Protein 4RWE (pdb70)

Structure (mmCIF, N/CA/C/O backbone):
data_4RWE
#
_entry.id   4RWE
#
_cell.length_a   59.940
_cell.length_b   59.940
_cell.length_c   169.926
_cell.angle_alpha   90.00
_cell.angle_beta   90.00
_cell.angle_gamma   90.00
#
_symmetry.space_group_name_H-M   'P 43 21 2'
#
loop_
_entity.id
_entity.type
_entity.pdbx_description
1 polymer 'Sugar-binding transport protein'
2 non-polymer GLYCEROL
3 non-polymer 'CHLORIDE ION'
4 water water
#
loop_
_atom_site.group_PDB
_atom_site.id
_atom_site.type_symbol
_atom_site.label_atom_id
_atom_site.label_alt_id
_atom_site.label_comp_id
_atom_site.label_asym_id
_atom_site.label_entity_id
_atom_site.label_seq_id
_atom_site.pdbx_PDB_ins_code
_atom_site.Cartn_x
_atom_site.Cartn_y
_atom_site.Cartn_z
_atom_site.occupancy
_atom_site.B_iso_or_equiv
_atom_site.auth_seq_id
_atom_site.auth_comp_id
_atom_site.auth_asym_id
_atom_site.auth_atom_id
_atom_site.pdbx_PDB_model_num
ATOM 1 N N . GLU A 1 4 ? 13.143 17.346 50.667 1.00 44.59 26 GLU A N 1
ATOM 2 C CA . GLU A 1 4 ? 13.975 16.535 49.788 1.00 44.43 26 GLU A CA 1
ATOM 3 C C . GLU A 1 4 ? 13.457 16.573 48.351 1.00 39.19 26 GLU A C 1
ATOM 4 O O . GLU A 1 4 ? 14.236 16.679 47.405 1.00 44.80 26 GLU A O 1
ATOM 10 N N . LEU A 1 5 ? 12.140 16.485 48.192 1.00 32.24 27 LEU A N 1
ATOM 11 C CA . LEU A 1 5 ? 11.523 16.605 46.871 1.00 28.84 27 LEU A CA 1
ATOM 12 C C . LEU A 1 5 ? 10.924 17.998 46.708 1.00 28.86 27 LEU A C 1
ATOM 13 O O . LEU A 1 5 ? 9.867 18.296 47.264 1.00 28.74 27 LEU A O 1
ATOM 18 N N . ASN A 1 6 ? 11.609 18.855 45.961 1.00 26.00 28 ASN A N 1
ATOM 19 C CA . ASN A 1 6 ? 11.157 20.228 45.778 1.00 27.64 28 ASN A CA 1
ATOM 20 C C . ASN A 1 6 ? 10.769 20.554 44.348 1.00 26.15 28 ASN A C 1
ATOM 21 O O . ASN A 1 6 ? 9.959 21.448 44.108 1.00 24.19 28 ASN A O 1
ATOM 26 N N . SER A 1 7 ? 11.359 19.838 43.400 1.00 25.24 29 SER A N 1
ATOM 27 C CA . SER A 1 7 ? 11.091 20.113 41.995 1.00 23.26 29 SER A CA 1
ATOM 28 C C . SER A 1 7 ? 11.319 18.904 41.106 1.00 21.89 29 SER A C 1
ATOM 29 O O . SER A 1 7 ? 12.226 18.103 41.338 1.00 22.59 29 SER A O 1
ATOM 32 N N . ILE A 1 8 ? 10.486 18.792 40.076 1.00 20.20 30 ILE A N 1
ATOM 33 C CA . ILE A 1 8 ? 10.546 17.676 39.153 1.00 20.13 30 ILE A CA 1
ATOM 34 C C . ILE A 1 8 ? 10.468 18.244 37.748 1.00 20.47 30 ILE A C 1
ATOM 35 O O . ILE A 1 8 ? 9.666 19.130 37.482 1.00 24.42 30 ILE A O 1
ATOM 40 N N . GLY A 1 9 ? 11.329 17.755 36.866 1.00 18.45 31 GLY A N 1
ATOM 41 C CA . GLY A 1 9 ? 11.245 18.091 35.456 1.00 17.36 31 GLY A CA 1
ATOM 42 C C . GLY A 1 9 ? 10.622 16.938 34.696 1.00 20.33 31 GLY A C 1
ATOM 43 O O . GLY A 1 9 ? 10.982 15.779 34.918 1.00 22.93 31 GLY A O 1
ATOM 44 N N . VAL A 1 10 ? 9.679 17.242 33.808 1.00 16.97 32 VAL A N 1
ATOM 45 C CA . VAL A 1 10 ? 9.014 16.201 33.032 1.00 16.19 32 VAL A CA 1
ATOM 46 C C . VAL A 1 10 ? 9.131 16.524 31.553 1.00 17.88 32 VAL A C 1
ATOM 47 O O . VAL A 1 10 ? 8.725 17.599 31.119 1.00 19.10 32 VAL A O 1
ATOM 51 N N . THR A 1 11 ? 9.695 15.599 30.784 1.00 17.26 33 THR A N 1
ATOM 52 C CA . THR A 1 11 ? 9.773 15.769 29.332 1.00 17.91 33 THR A CA 1
ATOM 53 C C . THR A 1 11 ? 9.142 14.572 28.639 1.00 20.04 33 THR A C 1
ATOM 54 O O . THR A 1 11 ? 9.569 13.431 28.830 1.00 24.73 33 THR A O 1
ATOM 58 N N . VAL A 1 12 ? 8.096 14.840 27.864 1.00 20.56 34 VAL A N 1
ATOM 59 C CA . VAL A 1 12 ? 7.352 13.791 27.175 1.00 19.92 34 VAL A CA 1
ATOM 60 C C . VAL A 1 12 ? 7.185 14.164 25.711 1.00 20.47 34 VAL A C 1
ATOM 61 O O . VAL A 1 12 ? 7.438 15.302 25.325 1.00 20.18 34 VAL A O 1
ATOM 65 N N . GLY A 1 13 ? 6.737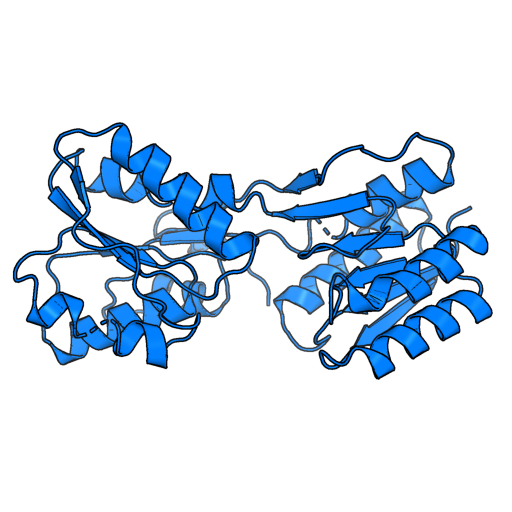 13.206 24.909 1.00 21.13 35 GLY A N 1
ATOM 66 C CA . GLY A 1 13 ? 6.666 13.394 23.466 1.00 24.86 35 GLY A CA 1
ATOM 67 C C . GLY A 1 13 ? 5.769 14.541 23.037 1.00 23.72 35 GLY A C 1
ATOM 68 O O . GLY A 1 13 ? 6.136 15.344 22.178 1.00 24.40 35 GLY A O 1
ATOM 69 N N . ASP A 1 14 ? 4.593 14.625 23.647 1.00 22.89 36 ASP A N 1
ATOM 70 C CA . ASP A 1 14 ? 3.575 15.578 23.230 1.00 23.30 36 ASP A CA 1
ATOM 71 C C . ASP A 1 14 ? 2.625 15.864 24.388 1.00 23.74 36 ASP A C 1
ATOM 72 O O . ASP A 1 14 ? 1.761 15.043 24.700 1.00 26.12 36 ASP A O 1
ATOM 77 N N . LEU A 1 15 ? 2.767 17.033 25.009 1.00 28.29 37 LEU A N 1
ATOM 78 C CA . LEU A 1 15 ? 1.957 17.381 26.180 1.00 25.91 37 LEU A CA 1
ATOM 79 C C . LEU A 1 15 ? 0.464 17.443 25.872 1.00 34.80 37 LEU A C 1
ATOM 80 O O . LEU A 1 15 ? -0.371 17.334 26.776 1.00 37.74 37 LEU A O 1
ATOM 85 N N . ALA A 1 16 ? 0.139 17.604 24.593 1.00 35.53 38 ALA A N 1
ATOM 86 C CA . ALA A 1 16 ? -1.244 17.713 24.150 1.00 36.99 38 ALA A CA 1
ATOM 87 C C . ALA A 1 16 ? -1.914 16.348 24.021 1.00 35.54 38 ALA A C 1
ATOM 88 O O . ALA A 1 16 ? -3.134 16.236 24.142 1.00 39.24 38 ALA A O 1
ATOM 90 N N . ASN A 1 17 ? -1.111 15.318 23.763 1.00 31.08 39 ASN A N 1
ATOM 91 C CA . ASN A 1 17 ? -1.602 13.947 23.640 1.00 26.92 39 ASN A CA 1
ATOM 92 C C . ASN A 1 17 ? -2.210 13.489 24.971 1.00 24.18 39 ASN A C 1
ATOM 93 O O . ASN A 1 17 ? -1.537 13.528 25.996 1.00 23.09 39 ASN A O 1
ATOM 98 N N . PRO A 1 18 ? -3.486 13.051 24.955 1.00 23.36 40 PRO A N 1
ATOM 99 C CA . PRO A 1 18 ? -4.197 12.666 26.183 1.00 21.95 40 PRO A CA 1
ATOM 100 C C . PRO A 1 18 ? -3.422 11.665 27.036 1.00 22.61 40 PRO A C 1
ATOM 101 O O . PRO A 1 18 ? -3.475 11.745 28.266 1.00 24.56 40 PRO A O 1
ATOM 105 N N . PHE A 1 19 ? -2.711 10.740 26.395 1.00 20.13 41 PHE A N 1
ATOM 106 C CA . PHE A 1 19 ? -1.883 9.786 27.122 1.00 18.44 41 PHE A CA 1
ATOM 107 C C . PHE A 1 19 ? -0.884 10.538 27.997 1.00 20.44 41 PHE A C 1
ATOM 108 O O . PHE A 1 19 ? -0.722 10.232 29.185 1.00 21.96 41 PHE A O 1
ATOM 116 N N . PHE A 1 20 ? -0.224 11.535 27.417 1.00 21.24 42 PHE A N 1
ATOM 117 C CA . PHE A 1 20 ? 0.797 12.276 28.152 1.00 23.73 42 PHE A CA 1
ATOM 118 C C . PHE A 1 20 ? 0.208 13.314 29.093 1.00 25.18 42 PHE A C 1
ATOM 119 O O . PHE A 1 20 ? 0.847 13.693 30.077 1.00 27.12 42 PHE A O 1
ATOM 127 N N . VAL A 1 21 ? -1.010 13.763 28.804 1.00 23.91 43 VAL A N 1
ATOM 128 C CA . VAL A 1 21 ? -1.744 14.578 29.766 1.00 24.69 43 VAL A CA 1
ATOM 129 C C . VAL A 1 21 ? -1.907 13.767 31.054 1.00 24.41 43 VAL A C 1
ATOM 130 O O . VAL A 1 21 ? -1.655 14.260 32.162 1.00 25.53 43 VAL A O 1
ATOM 134 N N . GLN A 1 22 ? -2.299 12.507 30.895 1.00 20.33 44 GLN A N 1
ATOM 135 C CA . GLN A 1 22 ? -2.453 11.607 32.038 1.00 20.64 44 GLN A CA 1
ATOM 136 C C . GLN A 1 22 ? -1.132 11.375 32.775 1.00 20.93 44 GLN A C 1
ATOM 137 O O . GLN A 1 22 ? -1.104 11.300 34.010 1.00 20.63 44 GLN A O 1
ATOM 143 N N . ILE A 1 23 ? -0.043 11.257 32.023 1.00 20.51 45 ILE A N 1
ATOM 144 C CA . ILE A 1 23 ? 1.286 11.140 32.622 1.00 22.84 45 ILE A CA 1
ATOM 145 C C . ILE A 1 23 ? 1.562 12.344 33.519 1.00 21.15 45 ILE A C 1
ATOM 146 O O . ILE A 1 23 ? 1.959 12.196 34.680 1.00 21.44 45 ILE A O 1
ATOM 151 N N . THR A 1 24 ? 1.336 13.544 32.996 1.00 22.34 46 THR A N 1
ATOM 152 C CA . THR A 1 24 ? 1.623 14.734 33.781 1.00 22.24 46 THR A CA 1
ATOM 153 C C . THR A 1 24 ? 0.710 14.818 35.008 1.00 22.49 46 THR A C 1
ATOM 154 O O . THR A 1 24 ? 1.164 15.202 36.085 1.00 23.31 46 THR A O 1
ATOM 158 N N . LYS A 1 25 ? -0.559 14.438 34.857 1.00 21.10 47 LYS A N 1
ATOM 159 C CA . LYS A 1 25 ? -1.464 14.383 36.013 1.00 23.18 47 LYS A CA 1
ATOM 160 C C . LYS A 1 25 ? -0.925 13.449 37.092 1.00 22.24 47 LYS A C 1
ATOM 161 O O . LYS A 1 25 ? -0.942 13.781 38.284 1.00 21.98 47 LYS A O 1
ATOM 167 N N . GLY A 1 26 ? -0.442 12.282 36.672 1.00 20.05 48 GLY A N 1
ATOM 168 C CA . GLY A 1 26 ? 0.103 11.310 37.608 1.00 20.45 48 GLY A CA 1
ATOM 169 C C . GLY A 1 26 ? 1.315 11.845 38.346 1.00 21.33 48 GLY A C 1
ATOM 170 O O . GLY A 1 26 ? 1.469 11.633 39.558 1.00 21.47 48 GLY A O 1
ATOM 171 N N . VAL A 1 27 ? 2.182 12.550 37.622 1.00 18.74 49 VAL A N 1
ATOM 172 C CA . VAL A 1 27 ? 3.369 13.115 38.245 1.00 19.27 49 VAL A CA 1
ATOM 173 C C . VAL A 1 27 ? 2.973 14.136 39.307 1.00 21.68 49 VAL A C 1
ATOM 174 O O . VAL A 1 27 ? 3.467 14.106 40.440 1.00 22.39 49 VAL A O 1
ATOM 178 N N . GLU A 1 28 ? 2.068 15.037 38.939 1.00 20.74 50 GLU A N 1
ATOM 179 C CA . GLU A 1 28 ? 1.650 16.104 39.842 1.00 20.49 50 GLU A CA 1
ATOM 180 C C . GLU A 1 28 ? 0.958 15.553 41.085 1.00 20.90 50 GLU A C 1
ATOM 181 O O . GLU A 1 28 ? 1.204 16.016 42.200 1.00 22.01 50 GLU A O 1
ATOM 187 N N . LEU A 1 29 ? 0.089 14.569 40.892 1.00 20.45 51 LEU A N 1
ATOM 188 C CA . LEU A 1 29 ? -0.645 13.994 42.011 1.00 23.64 51 LEU A CA 1
ATOM 189 C C . LEU A 1 29 ? 0.273 13.282 43.004 1.00 23.90 51 LEU A C 1
ATOM 190 O O . LEU A 1 29 ? 0.103 13.417 44.214 1.00 25.14 51 LEU A O 1
ATOM 195 N N . GLU A 1 30 ? 1.236 12.521 42.488 1.00 21.76 52 GLU A N 1
ATOM 196 C CA . GLU A 1 30 ? 2.144 11.771 43.346 1.00 19.73 52 GLU A CA 1
ATOM 197 C C . GLU A 1 30 ? 3.135 12.699 44.042 1.00 21.48 52 GLU A C 1
ATOM 198 O O . GLU A 1 30 ? 3.457 12.508 45.222 1.00 22.47 52 GLU A O 1
ATOM 204 N N . ALA A 1 31 ? 3.617 13.701 43.315 1.00 19.03 53 ALA A N 1
ATOM 205 C CA . ALA A 1 31 ? 4.475 14.719 43.910 1.00 20.99 53 ALA A CA 1
ATOM 206 C C . ALA A 1 31 ? 3.768 15.388 45.093 1.00 21.62 53 ALA A C 1
ATOM 207 O O . ALA A 1 31 ? 4.361 15.595 46.153 1.00 23.36 53 ALA A O 1
ATOM 209 N N . ARG A 1 32 ? 2.497 15.715 44.897 1.00 21.64 54 ARG A N 1
ATOM 210 C CA . ARG A 1 32 ? 1.682 16.356 45.922 1.00 25.09 54 ARG A CA 1
ATOM 211 C C . ARG A 1 32 ? 1.501 15.415 47.109 1.00 24.88 54 ARG A C 1
ATOM 212 O O . ARG A 1 32 ? 1.593 15.832 48.267 1.00 25.02 54 ARG A O 1
ATOM 220 N N . LYS A 1 33 ? 1.251 14.144 46.817 1.00 22.26 55 LYS A N 1
ATOM 221 C CA . LYS A 1 33 ? 1.077 13.133 47.856 1.00 23.74 55 LYS A CA 1
ATOM 222 C C . LYS A 1 33 ? 2.325 13.010 48.729 1.00 22.96 55 LYS A C 1
ATOM 223 O O . LYS A 1 33 ? 2.232 12.954 49.961 1.00 24.04 55 LYS A O 1
ATOM 229 N N . LEU A 1 34 ? 3.492 12.974 48.092 1.00 21.14 56 LEU A N 1
ATOM 230 C CA . LEU A 1 34 ? 4.746 12.723 48.800 1.00 21.10 56 LEU A CA 1
ATOM 231 C C . LEU A 1 34 ? 5.287 13.943 49.536 1.00 24.04 56 LEU A C 1
ATOM 232 O O . LEU A 1 34 ? 5.846 13.816 50.623 1.00 22.93 56 LEU A O 1
ATOM 237 N N . ALA A 1 35 ? 5.135 15.119 48.934 1.00 25.12 57 ALA A N 1
ATOM 238 C CA . ALA A 1 35 ? 5.838 16.303 49.407 1.00 25.29 57 ALA A CA 1
ATOM 239 C C . ALA A 1 35 ? 4.965 17.548 49.552 1.00 26.97 57 ALA A C 1
ATOM 240 O O . ALA A 1 35 ? 5.475 18.622 49.857 1.00 30.67 57 ALA A O 1
ATOM 242 N N . GLY A 1 36 ? 3.661 17.418 49.331 1.00 25.90 58 GLY A N 1
ATOM 243 C CA . GLY A 1 36 ? 2.762 18.545 49.532 1.00 26.47 58 GLY A CA 1
ATOM 244 C C . GLY A 1 36 ? 2.594 19.488 48.348 1.00 27.35 58 GLY A C 1
ATOM 245 O O . GLY A 1 36 ? 3.134 19.261 47.254 1.00 27.47 58 GLY A O 1
ATOM 246 N N . ASP A 1 37 ? 1.849 20.566 48.574 1.00 28.06 59 ASP A N 1
ATOM 247 C CA . ASP A 1 37 ? 1.402 21.428 47.479 1.00 32.33 59 ASP A CA 1
ATOM 248 C C . ASP A 1 37 ? 2.453 22.403 46.947 1.00 32.95 59 ASP A C 1
ATOM 249 O O . ASP A 1 37 ? 2.176 23.169 46.023 1.00 36.32 59 ASP A O 1
ATOM 254 N N . LYS A 1 38 ? 3.656 22.371 47.511 1.00 30.81 60 LYS A N 1
ATOM 255 C CA . LYS A 1 38 ? 4.692 23.312 47.097 1.00 33.70 60 LYS A CA 1
ATOM 256 C C . LYS A 1 38 ? 5.690 22.749 46.079 1.00 32.32 60 LYS A C 1
ATOM 257 O O . LYS A 1 38 ? 6.618 23.449 45.684 1.00 33.48 60 LYS A O 1
ATOM 259 N N . VAL A 1 39 ? 5.509 21.502 45.651 1.00 29.71 61 VAL A N 1
ATOM 260 C CA . VAL A 1 39 ? 6.450 20.908 44.699 1.00 29.28 61 VAL A CA 1
ATOM 261 C C . VAL A 1 39 ? 6.337 21.573 43.337 1.00 30.66 61 VAL A C 1
ATOM 262 O O . VAL A 1 39 ? 5.242 21.683 42.786 1.00 35.48 61 VAL A O 1
ATOM 266 N N . LYS A 1 40 ? 7.466 22.013 42.791 1.00 26.44 62 LYS A N 1
ATOM 267 C CA . LYS A 1 40 ? 7.467 22.590 41.457 1.00 27.60 62 LYS A CA 1
ATOM 268 C C . LYS A 1 40 ? 7.588 21.480 40.418 1.00 28.60 62 LYS A C 1
ATOM 269 O O . LYS A 1 40 ? 8.543 20.712 40.433 1.00 31.78 62 LYS A O 1
ATOM 275 N N . VAL A 1 41 ? 6.601 21.383 39.535 1.00 24.76 63 VAL A N 1
ATOM 276 C CA . VAL A 1 41 ? 6.648 20.415 38.446 1.00 24.68 63 VAL A CA 1
ATOM 277 C C . VAL A 1 41 ? 6.706 21.163 37.116 1.00 27.38 63 VAL A C 1
ATOM 278 O O . VAL A 1 41 ? 5.771 21.879 36.753 1.00 29.88 63 VAL A O 1
ATOM 282 N N . THR A 1 42 ? 7.817 21.004 36.403 1.00 22.62 64 THR A N 1
ATOM 283 C CA . THR A 1 42 ? 8.018 21.678 35.129 1.00 24.66 64 THR A CA 1
ATOM 284 C C . THR A 1 42 ? 7.799 20.696 33.982 1.00 23.61 64 THR A C 1
ATOM 285 O O . THR A 1 42 ? 8.457 19.657 33.910 1.00 22.06 64 THR A O 1
ATOM 289 N N . LEU A 1 43 ? 6.872 21.038 33.089 1.00 23.36 65 LEU A N 1
ATOM 290 C CA . LEU A 1 43 ? 6.469 20.150 32.009 1.00 21.38 65 LEU A CA 1
ATOM 291 C C . LEU A 1 43 ? 6.906 20.712 30.666 1.00 21.25 65 LEU A C 1
ATOM 292 O O . LEU A 1 43 ? 6.661 21.880 30.369 1.00 21.66 65 LEU A O 1
ATOM 297 N N . VAL A 1 44 ? 7.557 19.879 29.859 1.00 19.61 66 VAL A N 1
ATOM 298 C CA . VAL A 1 44 ? 7.930 20.272 28.499 1.00 18.67 66 VAL A CA 1
ATOM 299 C C . VAL A 1 44 ? 7.630 19.144 27.516 1.00 20.15 66 VAL A C 1
ATOM 300 O O . VAL A 1 44 ? 7.517 17.981 27.909 1.00 19.27 66 VAL A O 1
ATOM 304 N N . SER A 1 45 ? 7.494 19.507 26.240 1.00 20.28 67 SER A N 1
ATOM 305 C CA . SER A 1 45 ? 7.283 18.552 25.150 1.00 21.17 67 SER A CA 1
ATOM 306 C C . SER A 1 45 ? 8.562 18.431 24.347 1.00 21.03 67 SER A C 1
ATOM 307 O O . SER A 1 45 ? 9.142 19.440 23.945 1.00 22.68 67 SER A O 1
ATOM 310 N N . SER A 1 46 ? 8.993 17.201 24.099 1.00 23.01 68 SER A N 1
ATOM 311 C CA . SER A 1 46 ? 10.194 16.971 23.305 1.00 22.61 68 SER A CA 1
ATOM 312 C C . SER A 1 46 ? 9.912 17.187 21.820 1.00 23.43 68 SER A C 1
ATOM 313 O O . SER A 1 46 ? 10.833 17.424 21.040 1.00 23.78 68 SER A O 1
ATOM 316 N N . GLY A 1 47 ? 8.642 17.092 21.432 1.00 24.63 69 GLY A N 1
ATOM 317 C CA . GLY A 1 47 ? 8.280 17.127 20.024 1.00 24.06 69 GLY A CA 1
ATOM 318 C C . GLY A 1 47 ? 8.852 15.934 19.283 1.00 24.58 69 GLY A C 1
ATOM 319 O O . GLY A 1 47 ? 9.041 15.984 18.071 1.00 26.55 69 GLY A O 1
ATOM 320 N N . TYR A 1 48 ? 9.131 14.864 20.027 1.00 25.03 70 TYR A N 1
ATOM 321 C CA . TYR A 1 48 ? 9.759 13.648 19.505 1.00 25.07 70 TYR A CA 1
ATOM 322 C C . TYR A 1 48 ? 11.134 13.916 18.880 1.00 27.34 70 TYR A C 1
ATOM 323 O O . TYR A 1 48 ? 11.584 13.183 18.002 1.00 30.14 70 TYR A O 1
ATOM 332 N N . ASP A 1 49 ? 11.800 14.964 19.351 1.00 26.10 71 ASP A N 1
ATOM 333 C CA . ASP A 1 49 ? 13.093 15.358 18.801 1.00 25.09 71 ASP A CA 1
ATOM 334 C C . ASP A 1 49 ? 14.201 15.156 19.834 1.00 25.38 71 ASP A C 1
ATOM 335 O O . ASP A 1 49 ? 14.117 15.671 20.948 1.00 23.30 71 ASP A O 1
ATOM 340 N N . LEU A 1 50 ? 15.233 14.405 19.464 1.00 24.21 72 LEU A N 1
ATOM 341 C CA . LEU A 1 50 ? 16.313 14.088 20.393 1.00 24.27 72 LEU A CA 1
ATOM 342 C C . LEU A 1 50 ? 17.094 15.322 20.839 1.00 24.68 72 LEU A C 1
ATOM 343 O O . LEU A 1 50 ? 17.330 15.514 22.039 1.00 23.85 72 LEU A O 1
ATOM 348 N N . GLY A 1 51 ? 17.502 16.148 19.876 1.00 23.00 73 GLY A N 1
ATOM 349 C CA . GLY A 1 51 ? 18.250 17.356 20.181 1.00 24.23 73 GLY A CA 1
ATOM 350 C C . GLY A 1 51 ? 17.521 18.260 21.160 1.00 24.19 73 GLY A C 1
ATOM 351 O O . GLY A 1 51 ? 18.112 18.791 22.109 1.00 24.93 73 GLY A O 1
ATOM 352 N N . GLN A 1 52 ? 16.223 18.419 20.930 1.00 23.41 74 GLN A N 1
ATOM 353 C CA . GLN A 1 52 ? 15.371 19.239 21.779 1.00 22.65 74 GLN A CA 1
ATOM 354 C C . GLN A 1 52 ? 15.293 18.675 23.199 1.00 23.50 74 GLN A C 1
ATOM 355 O O . GLN A 1 52 ? 15.396 19.415 24.180 1.00 21.40 74 GLN A O 1
ATOM 361 N N . GLN A 1 53 ? 15.123 17.361 23.299 1.00 20.07 75 GLN A N 1
ATOM 362 C CA . GLN A 1 53 ? 15.025 16.713 24.603 1.00 19.36 75 GLN A CA 1
ATOM 363 C C . GLN A 1 53 ? 16.351 16.700 25.357 1.00 18.08 75 GLN A C 1
ATOM 364 O O . GLN A 1 53 ? 16.365 16.780 26.583 1.00 20.10 75 GLN A O 1
ATOM 370 N N . VAL A 1 54 ? 17.462 16.590 24.638 1.00 20.04 76 VAL A N 1
ATOM 371 C CA . VAL A 1 54 ? 18.770 16.686 25.278 1.00 18.13 76 VAL A CA 1
ATOM 372 C C . VAL A 1 54 ? 18.900 18.050 25.946 1.00 18.59 76 VAL A C 1
ATOM 373 O O . VAL A 1 54 ? 19.324 18.150 27.098 1.00 20.84 76 VAL A O 1
ATOM 377 N N . ALA A 1 55 ? 18.513 19.094 25.215 1.00 20.89 77 ALA A N 1
ATOM 378 C CA . ALA A 1 55 ? 18.541 20.461 25.725 1.00 19.16 77 ALA A CA 1
ATOM 379 C C . ALA A 1 55 ? 17.657 20.582 26.958 1.00 18.35 77 ALA A C 1
ATOM 380 O O . ALA A 1 55 ? 18.027 21.229 27.940 1.00 20.02 77 ALA A O 1
ATOM 382 N N . GLN A 1 56 ? 16.491 19.950 26.905 1.00 18.95 78 GLN A N 1
ATOM 383 C CA . GLN A 1 56 ? 15.553 20.002 28.021 1.00 19.67 78 GLN A CA 1
ATOM 384 C C . GLN A 1 56 ? 16.142 19.355 29.267 1.00 19.21 78 GLN A C 1
ATOM 385 O O . GLN A 1 56 ? 15.998 19.873 30.379 1.00 20.20 78 GLN A O 1
ATOM 391 N N . ILE A 1 57 ? 16.821 18.229 29.081 1.00 17.76 79 ILE A N 1
ATOM 392 C CA . ILE A 1 57 ? 17.490 17.582 30.202 1.00 19.44 79 ILE A CA 1
ATOM 393 C C . ILE A 1 57 ? 18.587 18.479 30.762 1.00 21.76 79 ILE A C 1
ATOM 394 O O . ILE A 1 57 ? 18.675 18.679 31.980 1.00 20.38 79 ILE A O 1
ATOM 399 N N . ASP A 1 58 ? 19.406 19.047 29.886 1.00 21.03 80 ASP A N 1
ATOM 400 C CA . ASP A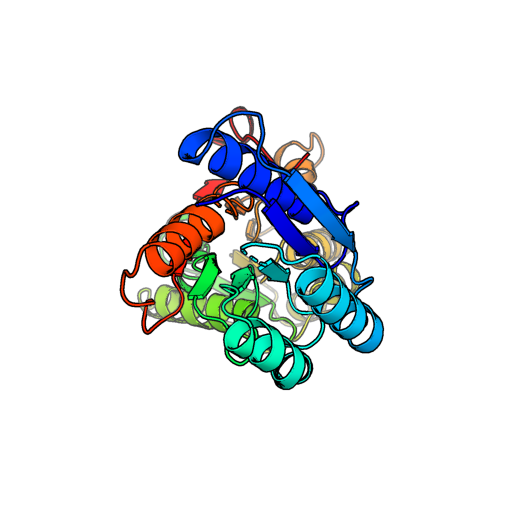 1 58 ? 20.444 19.962 30.354 1.00 19.02 80 ASP A CA 1
ATOM 401 C C . ASP A 1 58 ? 19.857 21.182 31.070 1.00 19.51 80 ASP A C 1
ATOM 402 O O . ASP A 1 58 ? 20.444 21.693 32.036 1.00 21.74 80 ASP A O 1
ATOM 407 N N . ASN A 1 59 ? 18.690 21.634 30.617 1.00 19.86 81 ASN A N 1
ATOM 408 C CA . ASN A 1 59 ? 17.999 22.731 31.291 1.00 21.75 81 ASN A CA 1
ATOM 409 C C . ASN A 1 59 ? 17.536 22.335 32.694 1.00 22.41 81 ASN A C 1
ATOM 410 O O . ASN A 1 59 ? 17.684 23.103 33.654 1.00 21.82 81 ASN A O 1
ATOM 415 N N . PHE A 1 60 ? 16.969 21.136 32.804 1.00 20.81 82 PHE A N 1
ATOM 416 C CA . PHE A 1 60 ? 16.552 20.607 34.102 1.00 19.97 82 PHE A CA 1
ATOM 417 C C . PHE A 1 60 ? 17.748 20.476 35.044 1.00 21.76 82 PHE A C 1
ATOM 418 O O . PHE A 1 60 ? 17.626 20.710 36.253 1.00 20.69 82 PHE A O 1
ATOM 426 N N . ILE A 1 61 ? 18.902 20.102 34.495 1.00 20.07 83 ILE A N 1
ATOM 427 C CA . ILE A 1 61 ? 20.106 19.950 35.313 1.00 18.83 83 ILE A CA 1
ATOM 428 C C . ILE A 1 61 ? 20.526 21.297 35.896 1.00 20.45 83 ILE A C 1
ATOM 429 O O . ILE A 1 61 ? 20.829 21.408 37.097 1.00 20.57 83 ILE A O 1
ATOM 434 N N . ALA A 1 62 ? 20.529 22.321 35.047 1.00 18.90 84 ALA A N 1
ATOM 435 C CA . ALA A 1 62 ? 20.900 23.663 35.473 1.00 19.84 84 ALA A CA 1
ATOM 436 C C . ALA A 1 62 ? 19.895 24.214 36.481 1.00 20.33 84 ALA A C 1
ATOM 437 O O . ALA A 1 62 ? 20.263 24.954 37.401 1.00 20.32 84 ALA A O 1
ATOM 439 N N . ALA A 1 63 ? 18.629 23.844 36.312 1.00 20.13 85 ALA A N 1
ATOM 440 C CA . ALA A 1 63 ? 17.566 24.307 37.198 1.00 21.97 85 ALA A CA 1
ATOM 441 C C . ALA A 1 63 ? 17.579 23.538 38.510 1.00 21.65 85 ALA A C 1
ATOM 442 O O . ALA A 1 63 ? 16.807 23.841 39.419 1.00 22.81 85 ALA A O 1
ATOM 444 N N . LYS A 1 64 ? 18.446 22.530 38.579 1.00 21.09 86 LYS A N 1
ATOM 445 C CA . LYS A 1 64 ? 18.616 21.687 39.764 1.00 23.87 86 LYS A CA 1
ATOM 446 C C . LYS A 1 64 ? 17.323 21.031 40.251 1.00 22.09 86 LYS A C 1
ATOM 447 O O . LYS A 1 64 ? 17.020 21.043 41.450 1.00 24.04 86 LYS A O 1
ATOM 453 N N . VAL A 1 65 ? 16.564 20.453 39.320 1.00 19.73 87 VAL A N 1
ATOM 454 C CA . VAL A 1 65 ? 15.437 19.616 39.702 1.00 20.96 87 VAL A CA 1
ATOM 455 C C . VAL A 1 65 ? 15.969 18.418 40.490 1.00 22.18 87 VAL A C 1
ATOM 456 O O . VAL A 1 65 ? 17.145 18.055 40.380 1.00 21.88 87 VAL A O 1
ATOM 460 N N . ASP A 1 66 ? 15.108 17.813 41.297 1.00 21.06 88 ASP A N 1
ATOM 461 C CA . ASP A 1 66 ? 15.516 16.658 42.082 1.00 20.13 88 ASP A CA 1
ATOM 462 C C . ASP A 1 66 ? 15.360 15.384 41.273 1.00 21.63 88 ASP A C 1
ATOM 463 O O . ASP A 1 66 ? 16.060 14.397 41.498 1.00 22.82 88 ASP A O 1
ATOM 476 N N . ILE A 1 68 ? 13.920 13.774 37.211 1.00 19.37 90 ILE A N 1
ATOM 477 C CA . ILE A 1 68 ? 13.433 13.954 35.845 1.00 19.24 90 ILE A CA 1
ATOM 478 C C . ILE A 1 68 ? 12.585 12.753 35.468 1.00 21.86 90 ILE A C 1
ATOM 479 O O . ILE A 1 68 ? 13.019 11.608 35.623 1.00 23.42 90 ILE A O 1
ATOM 484 N N . ILE A 1 69 ? 11.371 13.024 35.000 1.00 19.41 91 ILE A N 1
ATOM 485 C CA . ILE A 1 69 ? 10.494 11.998 34.457 1.00 21.00 91 ILE A CA 1
ATOM 486 C C . ILE A 1 69 ? 10.645 12.091 32.950 1.00 18.59 91 ILE A C 1
ATOM 487 O O . ILE A 1 69 ? 10.324 13.119 32.346 1.00 18.48 91 ILE A O 1
ATOM 492 N N . LEU A 1 70 ? 11.140 11.016 32.351 1.00 19.01 92 LEU A N 1
ATOM 493 C CA . LEU A 1 70 ? 11.597 11.059 30.969 1.00 16.76 92 LEU A CA 1
ATOM 494 C C . LEU A 1 70 ? 10.856 10.078 30.062 1.00 21.42 92 LEU A C 1
ATOM 495 O O . LEU A 1 70 ? 10.868 8.865 30.292 1.00 21.96 92 LEU A O 1
ATOM 500 N N . ASN A 1 71 ? 10.198 10.622 29.040 1.00 21.28 93 ASN A N 1
ATOM 501 C CA . ASN A 1 71 ? 9.658 9.829 27.942 1.00 22.87 93 ASN A CA 1
ATOM 502 C C . ASN A 1 71 ? 10.555 10.045 26.727 1.00 23.33 93 ASN A C 1
ATOM 503 O O . ASN A 1 71 ? 10.414 11.035 26.017 1.00 24.02 93 ASN A O 1
ATOM 508 N N . ALA A 1 72 ? 11.489 9.117 26.510 1.00 23.62 94 ALA A N 1
ATOM 509 C CA . ALA A 1 72 ? 12.608 9.323 25.585 1.00 21.65 94 ALA A CA 1
ATOM 510 C C . ALA A 1 72 ? 12.216 9.389 24.115 1.00 20.78 94 ALA A C 1
ATOM 511 O O . ALA A 1 72 ? 11.537 8.502 23.600 1.00 21.98 94 ALA A O 1
ATOM 513 N N . ALA A 1 73 ? 12.672 10.444 23.446 1.00 21.97 95 ALA A N 1
ATOM 514 C CA . ALA A 1 73 ? 12.486 10.597 22.007 1.00 20.68 95 ALA A CA 1
ATOM 515 C C . ALA A 1 73 ? 13.321 9.566 21.245 1.00 22.51 95 ALA A C 1
ATOM 516 O O . ALA A 1 73 ? 12.942 9.116 20.158 1.00 23.95 95 ALA A O 1
ATOM 518 N N . ASP A 1 74 ? 14.457 9.204 21.834 1.00 22.68 96 ASP A N 1
ATOM 519 C CA . ASP A 1 74 ? 15.392 8.235 21.273 1.00 23.89 96 ASP A CA 1
ATOM 520 C C . ASP A 1 74 ? 16.011 7.512 22.468 1.00 23.40 96 ASP A C 1
ATOM 521 O O . ASP A 1 74 ? 16.804 8.097 23.199 1.00 25.16 96 ASP A O 1
ATOM 526 N N . SER A 1 75 ? 15.638 6.255 22.678 1.00 23.96 97 SER A N 1
ATOM 527 C CA . SER A 1 75 ? 16.055 5.520 23.880 1.00 24.35 97 SER A CA 1
ATOM 528 C C . SER A 1 75 ? 17.568 5.468 24.065 1.00 24.94 97 SER A C 1
ATOM 529 O O . SER A 1 75 ? 18.069 5.694 25.160 1.00 28.67 97 SER A O 1
ATOM 532 N N . LYS A 1 76 ? 18.293 5.172 22.992 1.00 25.26 98 LYS A N 1
ATOM 533 C CA . LYS A 1 76 ? 19.745 5.085 23.068 1.00 28.33 98 LYS A CA 1
ATOM 534 C C . LYS A 1 76 ? 20.385 6.477 23.032 1.00 28.69 98 LYS A C 1
ATOM 535 O O . LYS A 1 76 ? 21.332 6.758 23.776 1.00 28.53 98 LYS A O 1
ATOM 541 N N . GLY A 1 77 ? 19.852 7.346 22.175 1.00 25.10 99 GLY A N 1
ATOM 542 C CA . GLY A 1 77 ? 20.429 8.661 21.939 1.00 24.14 99 GLY A CA 1
ATOM 543 C C . GLY A 1 77 ? 20.375 9.613 23.119 1.00 22.26 99 GLY A C 1
ATOM 544 O O . GLY A 1 77 ? 21.193 10.530 23.220 1.00 24.30 99 GLY A O 1
ATOM 545 N N . ILE A 1 78 ? 19.416 9.397 24.014 1.00 23.09 100 ILE A N 1
ATOM 546 C CA . ILE A 1 78 ? 19.262 10.246 25.198 1.00 22.60 100 ILE A CA 1
ATOM 547 C C . ILE A 1 78 ? 20.238 9.841 26.314 1.00 23.83 100 ILE A C 1
ATOM 548 O O . ILE A 1 78 ? 20.328 10.504 27.351 1.00 25.97 100 ILE A 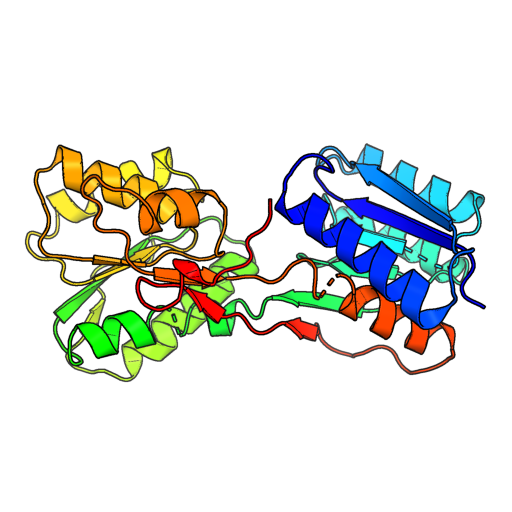O 1
ATOM 553 N N . GLY A 1 79 ? 20.968 8.752 26.089 1.00 21.23 101 GLY A N 1
ATOM 554 C CA . GLY A 1 79 ? 21.915 8.226 27.068 1.00 20.71 101 GLY A CA 1
ATOM 555 C C . GLY A 1 79 ? 22.873 9.213 27.720 1.00 22.04 101 GLY A C 1
ATOM 556 O O . GLY A 1 79 ? 22.906 9.323 28.949 1.00 22.66 101 GLY A O 1
ATOM 557 N N . PRO A 1 80 ? 23.674 9.932 26.913 1.00 22.74 102 PRO A N 1
ATOM 558 C CA . PRO A 1 80 ? 24.629 10.886 27.494 1.00 22.56 102 PRO A CA 1
ATOM 559 C C . PRO A 1 80 ? 23.956 11.929 28.391 1.00 23.87 102 PRO A C 1
ATOM 560 O O . PRO A 1 80 ? 24.485 12.238 29.465 1.00 25.64 102 PRO A O 1
ATOM 564 N N . ALA A 1 81 ? 22.802 12.441 27.965 1.00 21.36 103 ALA A N 1
ATOM 565 C CA . ALA A 1 81 ? 22.067 13.436 28.744 1.00 20.10 103 ALA A CA 1
ATOM 566 C C . ALA A 1 81 ? 21.603 12.856 30.078 1.00 20.99 103 ALA A C 1
ATOM 567 O O . ALA A 1 81 ? 21.698 13.513 31.117 1.00 21.57 103 ALA A O 1
ATOM 569 N N . VAL A 1 82 ? 21.094 11.630 30.038 1.00 21.56 104 VAL A N 1
ATOM 570 C CA . VAL A 1 82 ? 20.693 10.930 31.254 1.00 21.90 104 VAL A CA 1
ATOM 571 C C . VAL A 1 82 ? 21.877 10.790 32.201 1.00 23.39 104 VAL A C 1
ATOM 572 O O . VAL A 1 82 ? 21.744 11.000 33.411 1.00 22.89 104 VAL A O 1
ATOM 576 N N . LYS A 1 83 ? 23.042 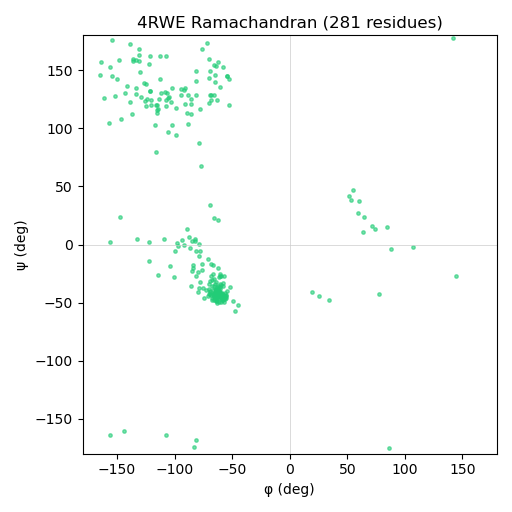10.450 31.655 1.00 21.47 105 LYS A N 1
ATOM 577 C CA . LYS A 1 83 ? 24.223 10.285 32.495 1.00 23.70 105 LYS A CA 1
ATOM 578 C C . LYS A 1 83 ? 24.669 11.621 33.090 1.00 26.02 105 LYS A C 1
ATOM 579 O O . LYS A 1 83 ? 25.127 11.668 34.228 1.00 27.36 105 LYS A O 1
ATOM 585 N N . ARG A 1 84 ? 24.530 12.707 32.333 1.00 22.52 106 ARG A N 1
ATOM 586 C CA . ARG A 1 84 ? 24.833 14.025 32.887 1.00 21.43 106 ARG A CA 1
ATOM 587 C C . ARG A 1 84 ? 23.915 14.337 34.065 1.00 23.02 106 ARG A C 1
ATOM 588 O O . ARG A 1 84 ? 24.356 14.883 35.074 1.00 22.82 106 ARG A O 1
ATOM 596 N N . ALA A 1 85 ? 22.644 13.966 33.941 1.00 20.86 107 ALA A N 1
ATOM 597 C CA . ALA A 1 85 ? 21.684 14.199 35.017 1.00 21.30 107 ALA A CA 1
ATOM 598 C C . ALA A 1 85 ? 22.065 13.399 36.259 1.00 21.59 107 ALA A C 1
ATOM 599 O O . ALA A 1 85 ? 22.097 13.931 37.375 1.00 22.79 107 ALA A O 1
ATOM 601 N N . LYS A 1 86 ? 22.370 12.123 36.060 1.00 21.31 108 LYS A N 1
ATOM 602 C CA . LYS A 1 86 ? 22.732 11.250 37.171 1.00 24.04 108 LYS A CA 1
ATOM 603 C C . LYS A 1 86 ? 24.008 11.720 37.861 1.00 23.69 108 LYS A C 1
ATOM 604 O O . LYS A 1 86 ? 24.093 11.704 39.093 1.00 24.92 108 LYS A O 1
ATOM 610 N N . ASP A 1 87 ? 24.985 12.152 37.066 1.00 25.05 109 ASP A N 1
ATOM 611 C CA . ASP A 1 87 ? 26.238 12.685 37.602 1.00 24.83 109 ASP A CA 1
ATOM 612 C C . ASP A 1 87 ? 26.002 13.925 38.461 1.00 24.37 109 ASP A C 1
ATOM 613 O O . ASP A 1 87 ? 26.779 14.216 39.375 1.00 26.85 109 ASP A O 1
ATOM 618 N N . ALA A 1 88 ? 24.931 14.651 38.159 1.00 22.71 110 ALA A N 1
ATOM 619 C CA . ALA A 1 88 ? 24.549 15.824 38.939 1.00 23.46 110 ALA A CA 1
ATOM 620 C C . ALA A 1 88 ? 23.713 15.458 40.168 1.00 25.12 110 ALA A C 1
ATOM 621 O O . ALA A 1 88 ? 23.257 16.338 40.903 1.00 27.80 110 ALA A O 1
ATOM 623 N N . GLY A 1 89 ? 23.509 14.164 40.391 1.00 22.81 111 GLY A N 1
ATOM 624 C CA . GLY A 1 89 ? 22.754 13.712 41.550 1.00 23.96 111 GLY A CA 1
ATOM 625 C C . GLY A 1 89 ? 21.253 13.711 41.341 1.00 25.95 111 GLY A C 1
ATOM 626 O O . GLY A 1 89 ? 20.476 13.619 42.294 1.00 26.14 111 GLY A O 1
ATOM 627 N N . ILE A 1 90 ? 20.837 13.801 40.084 1.00 22.62 112 ILE A N 1
ATOM 628 C CA . ILE A 1 90 ? 19.418 13.813 39.752 1.00 21.36 112 ILE A CA 1
ATOM 629 C C . ILE A 1 90 ? 18.926 12.412 39.420 1.00 20.30 112 ILE A C 1
ATOM 630 O O . ILE A 1 90 ? 19.563 11.684 38.663 1.00 25.99 112 ILE A O 1
ATOM 635 N N . VAL A 1 91 ? 17.792 12.038 39.990 1.00 19.13 113 VAL A N 1
ATOM 636 C CA . VAL A 1 91 ? 17.195 10.740 39.720 1.00 20.35 113 VAL A CA 1
ATOM 637 C C . VAL A 1 91 ? 16.419 10.828 38.412 1.00 19.87 113 VAL A C 1
ATOM 638 O O . VAL A 1 91 ? 15.614 11.737 38.223 1.00 20.86 113 VAL A O 1
ATOM 642 N N . VAL A 1 92 ? 16.684 9.899 37.499 1.00 21.02 114 VAL A N 1
ATOM 643 C CA . VAL A 1 92 ? 16.000 9.885 36.212 1.00 20.71 114 VAL A CA 1
ATOM 644 C C . VAL A 1 92 ? 15.146 8.636 36.097 1.00 19.45 114 VAL A C 1
ATOM 645 O O . VAL A 1 92 ? 15.658 7.521 36.177 1.00 23.15 114 VAL A O 1
ATOM 649 N N . VAL A 1 93 ? 13.841 8.824 35.917 1.00 16.32 115 VAL A N 1
ATOM 650 C CA . VAL A 1 93 ? 12.923 7.704 35.752 1.00 18.71 115 VAL A CA 1
ATOM 651 C C . VAL A 1 93 ? 12.268 7.724 34.374 1.00 19.92 115 VAL A C 1
ATOM 652 O O . VAL A 1 93 ? 11.571 8.679 34.020 1.00 21.91 115 VAL A O 1
ATOM 656 N N . ALA A 1 94 ? 12.483 6.660 33.610 1.00 20.19 116 ALA A N 1
ATOM 657 C CA . ALA A 1 94 ? 11.903 6.540 32.275 1.00 19.50 116 ALA A CA 1
ATOM 658 C C . ALA A 1 94 ? 10.462 6.057 32.380 1.00 20.55 116 ALA A C 1
ATOM 659 O O . ALA A 1 94 ? 10.144 5.214 33.230 1.00 20.65 116 ALA A O 1
ATOM 661 N N . VAL A 1 95 ? 9.593 6.605 31.534 1.00 18.74 117 VAL A N 1
ATOM 662 C CA . VAL A 1 95 ? 8.206 6.152 31.449 1.00 19.78 117 VAL A CA 1
ATOM 663 C C . VAL A 1 95 ? 7.831 5.799 30.008 1.00 22.16 117 VAL A C 1
ATOM 664 O O . VAL A 1 95 ? 8.217 6.498 29.077 1.00 21.47 117 VAL A O 1
ATOM 668 N N . ASP A 1 96 ? 7.093 4.698 29.866 1.00 20.04 118 ASP A N 1
ATOM 669 C CA . ASP A 1 96 ? 6.508 4.211 28.611 1.00 20.27 118 ASP A CA 1
ATOM 670 C C . ASP A 1 96 ? 7.501 3.516 27.682 1.00 22.38 118 ASP A C 1
ATOM 671 O O . ASP A 1 96 ? 7.180 2.485 27.083 1.00 25.15 118 ASP A O 1
ATOM 676 N N . VAL A 1 97 ? 8.692 4.087 27.549 1.00 23.17 119 VAL A N 1
ATOM 677 C CA . VAL A 1 97 ? 9.752 3.470 26.758 1.00 20.96 119 VAL A CA 1
ATOM 678 C C . VAL A 1 97 ? 11.075 3.570 27.505 1.00 22.28 119 VAL A C 1
ATOM 679 O O . VAL A 1 97 ? 11.233 4.399 28.395 1.00 21.10 119 VAL A O 1
ATOM 683 N N . ALA A 1 98 ? 12.026 2.721 27.136 1.00 23.36 120 ALA A N 1
ATOM 684 C CA . ALA A 1 98 ? 13.331 2.728 27.778 1.00 24.37 120 ALA A CA 1
ATOM 685 C C . ALA A 1 98 ? 14.076 4.040 27.543 1.00 25.08 120 ALA A C 1
ATOM 686 O O . ALA A 1 98 ? 13.839 4.748 26.555 1.00 24.49 120 ALA A O 1
ATOM 688 N N . ALA A 1 99 ? 14.965 4.366 28.472 1.00 22.47 121 ALA A N 1
ATOM 689 C CA . ALA A 1 99 ? 15.918 5.447 28.278 1.00 21.39 121 ALA A CA 1
ATOM 690 C C . ALA A 1 99 ? 17.238 4.956 28.829 1.00 21.36 121 ALA A C 1
ATOM 691 O O . ALA A 1 99 ? 17.321 4.550 29.994 1.00 25.86 121 ALA A O 1
ATOM 693 N N . GLU A 1 100 ? 18.258 4.965 27.979 1.00 21.77 122 GLU A N 1
ATOM 694 C CA . GLU A 1 100 ? 19.572 4.450 28.324 1.00 24.53 122 GLU A CA 1
ATOM 695 C C . GLU A 1 100 ? 20.103 5.074 29.604 1.00 25.54 122 GLU A C 1
ATOM 696 O O . GLU A 1 100 ? 20.253 6.290 29.690 1.00 23.73 122 GLU A O 1
ATOM 702 N N . GLY A 1 101 ? 20.364 4.235 30.602 1.00 24.41 123 GLY A N 1
ATOM 703 C CA . GLY A 1 101 ? 20.942 4.700 31.849 1.00 25.31 123 GLY A CA 1
ATOM 704 C C . GLY A 1 101 ? 19.958 5.173 32.904 1.00 25.40 123 GLY A C 1
ATOM 705 O O . GLY A 1 101 ? 20.376 5.511 34.011 1.00 27.20 123 GLY A O 1
ATOM 706 N N . ALA A 1 102 ? 18.666 5.198 32.581 1.00 25.01 124 ALA A N 1
ATOM 707 C CA . ALA A 1 102 ? 17.651 5.615 33.553 1.00 22.94 124 ALA A CA 1
ATOM 708 C C . ALA A 1 102 ? 17.764 4.827 34.858 1.00 23.07 124 ALA A C 1
ATOM 709 O O . ALA A 1 102 ? 18.067 3.635 34.843 1.00 23.35 124 ALA A O 1
ATOM 711 N N . ASP A 1 103 ? 17.532 5.499 35.984 1.00 21.81 125 ASP A N 1
ATOM 712 C CA . ASP A 1 103 ? 17.619 4.848 37.290 1.00 22.73 125 ASP A CA 1
ATOM 713 C C . ASP A 1 103 ? 16.536 3.793 37.446 1.00 23.08 125 ASP A C 1
ATOM 714 O O . ASP A 1 103 ? 16.748 2.751 38.070 1.00 24.33 125 ASP A O 1
ATOM 719 N N . ALA A 1 104 ? 15.369 4.078 36.879 1.00 22.71 126 ALA A N 1
ATOM 720 C CA . ALA A 1 104 ? 14.267 3.127 36.867 1.00 22.66 126 ALA A CA 1
ATOM 721 C C . ALA A 1 104 ? 13.459 3.346 35.607 1.00 22.34 126 ALA A C 1
ATOM 722 O O . ALA A 1 104 ? 13.508 4.422 35.010 1.00 21.81 126 ALA A O 1
ATOM 724 N N . THR A 1 105 ? 12.710 2.324 35.213 1.00 21.32 127 THR A N 1
ATOM 725 C CA . THR A 1 105 ? 11.877 2.400 34.027 1.00 22.44 127 THR A CA 1
ATOM 726 C C . THR A 1 105 ? 10.513 1.849 34.373 1.00 22.78 127 THR A C 1
ATOM 727 O O . THR A 1 105 ? 10.410 0.759 34.941 1.00 24.51 127 THR A O 1
ATOM 731 N N . ILE A 1 106 ? 9.472 2.611 34.051 1.00 20.86 128 ILE A N 1
ATOM 732 C CA . ILE A 1 106 ? 8.104 2.181 34.300 1.00 20.47 128 ILE A CA 1
ATOM 733 C C . ILE A 1 106 ? 7.351 2.130 32.974 1.00 20.54 128 ILE A C 1
ATOM 734 O O . ILE A 1 106 ? 7.294 3.128 32.262 1.00 22.71 128 ILE A O 1
ATOM 739 N N . THR A 1 107 ? 6.771 0.979 32.639 1.00 18.98 129 THR A N 1
ATOM 740 C CA . THR A 1 107 ? 5.927 0.875 31.450 1.00 19.45 129 THR A CA 1
ATOM 741 C C . THR A 1 107 ? 4.717 0.032 31.800 1.00 21.19 129 THR A C 1
ATOM 742 O O . THR A 1 107 ? 4.654 -0.546 32.884 1.00 22.71 129 THR A O 1
ATOM 746 N N . SER A 1 108 ? 3.760 -0.058 30.888 1.00 19.76 130 SER A N 1
ATOM 747 C CA . SER A 1 108 ? 2.696 -1.032 31.058 1.00 18.27 130 SER A CA 1
ATOM 748 C C . SER A 1 108 ? 3.261 -2.431 30.870 1.00 22.41 130 SER A C 1
ATOM 749 O O . SER A 1 108 ? 4.330 -2.613 30.266 1.00 21.78 130 SER A O 1
ATOM 752 N N . ASP A 1 109 ? 2.541 -3.418 31.391 1.00 21.01 131 ASP A N 1
ATOM 753 C CA . ASP A 1 109 ? 2.867 -4.803 31.127 1.00 23.96 131 ASP A CA 1
ATOM 754 C C . ASP A 1 109 ? 2.347 -5.150 29.739 1.00 21.69 131 ASP A C 1
ATOM 755 O O . ASP A 1 109 ? 1.218 -5.632 29.578 1.00 20.78 131 ASP A O 1
ATOM 760 N N . ASN A 1 110 ? 3.173 -4.895 28.733 1.00 21.18 132 ASN A N 1
ATOM 761 C CA . ASN A 1 110 ? 2.765 -5.149 27.359 1.00 20.90 132 ASN A CA 1
ATOM 762 C C . ASN A 1 110 ? 2.602 -6.629 27.043 1.00 21.75 132 ASN A C 1
ATOM 763 O O . ASN A 1 110 ? 1.768 -7.007 26.218 1.00 22.04 132 ASN A O 1
ATOM 768 N N . THR A 1 111 ? 3.384 -7.468 27.714 1.00 21.50 133 THR A N 1
ATOM 769 C CA . THR A 1 111 ? 3.230 -8.906 27.562 1.00 22.39 133 THR A CA 1
ATOM 770 C C . THR A 1 111 ? 1.868 -9.354 28.092 1.00 24.37 133 THR A C 1
ATOM 771 O O . THR A 1 111 ? 1.171 -10.134 27.442 1.00 25.59 133 THR A O 1
ATOM 775 N N . GLN A 1 112 ? 1.490 -8.851 29.265 1.00 23.26 134 GLN A N 1
ATOM 776 C CA . GLN A 1 112 ? 0.166 -9.116 29.821 1.00 20.70 134 GLN A CA 1
ATOM 777 C C . GLN A 1 112 ? -0.919 -8.644 28.875 1.00 22.04 134 GLN A C 1
ATOM 778 O O . GLN A 1 112 ? -1.893 -9.356 28.651 1.00 23.61 134 GLN A O 1
ATOM 784 N N . ALA A 1 113 ? -0.750 -7.437 28.335 1.00 19.57 135 ALA A N 1
ATOM 785 C CA . ALA A 1 113 ? -1.706 -6.900 27.363 1.00 20.77 135 ALA A CA 1
ATOM 786 C C . ALA A 1 113 ? -2.012 -7.908 26.258 1.00 19.32 135 ALA A C 1
ATOM 787 O O . ALA A 1 113 ? -3.177 -8.159 25.943 1.00 20.97 135 ALA A O 1
ATOM 789 N N . GLY A 1 114 ? -0.966 -8.492 25.684 1.00 20.16 136 GLY A N 1
ATOM 790 C CA . GLY A 1 114 ? -1.127 -9.469 24.620 1.00 20.13 136 GLY A CA 1
ATOM 791 C C . GLY A 1 114 ? -1.767 -10.762 25.087 1.00 23.46 136 GLY A C 1
ATOM 792 O O . GLY A 1 114 ? -2.680 -11.277 24.445 1.00 21.84 136 GLY A O 1
ATOM 793 N N . ALA A 1 115 ? -1.292 -11.288 26.215 1.00 24.10 137 ALA A N 1
ATOM 794 C CA . ALA A 1 115 ? -1.827 -12.531 26.747 1.00 24.59 137 ALA A CA 1
ATOM 795 C C . ALA A 1 115 ? -3.301 -12.367 27.106 1.00 24.04 137 ALA A C 1
ATOM 796 O O . ALA A 1 115 ? -4.124 -13.243 26.822 1.00 23.92 137 ALA A O 1
ATOM 806 N N . ALA A 1 117 ? -5.524 -10.050 25.949 1.00 21.70 139 ALA A N 1
ATOM 807 C CA . ALA A 1 117 ? -6.339 -9.867 24.752 1.00 20.94 139 ALA A CA 1
ATOM 808 C C . ALA A 1 117 ? -6.642 -11.204 24.095 1.00 22.62 139 ALA A C 1
ATOM 809 O O . ALA A 1 117 ? -7.776 -11.481 23.705 1.00 25.23 139 ALA A O 1
ATOM 811 N N . CYS A 1 118 ? -5.622 -12.042 23.985 1.00 22.11 140 CYS A N 1
ATOM 812 C CA . CYS A 1 118 ? -5.772 -13.300 23.269 1.00 24.63 140 CYS A CA 1
ATOM 813 C C . CYS A 1 118 ? -6.350 -14.424 24.116 1.00 26.67 140 CYS A C 1
ATOM 814 O O . CYS A 1 118 ? -6.839 -15.421 23.582 1.00 27.19 140 CYS A O 1
ATOM 817 N N . LYS A 1 119 ? -6.308 -14.261 25.434 1.00 25.91 141 LYS A N 1
ATOM 818 C CA . LYS A 1 119 ? -7.076 -15.150 26.289 1.00 26.93 141 LYS A CA 1
ATOM 819 C C . LYS A 1 119 ? -8.549 -14.831 26.096 1.00 27.34 141 LYS A C 1
ATOM 820 O O . LYS A 1 119 ? -9.379 -15.734 25.986 1.00 29.05 141 LYS A O 1
ATOM 826 N N . TYR A 1 120 ? -8.866 -13.540 26.041 1.00 23.76 142 TYR A N 1
ATOM 827 C CA . TYR A 1 120 ? -10.234 -13.103 25.787 1.00 23.93 142 TYR A CA 1
ATOM 828 C C . TYR A 1 120 ? -10.763 -13.662 24.460 1.00 24.71 142 TYR A C 1
ATOM 829 O O . TYR A 1 120 ? -11.892 -14.159 24.387 1.00 25.47 142 TYR A O 1
ATOM 838 N N . ILE A 1 121 ? -9.949 -13.574 23.413 1.00 25.65 143 ILE A N 1
ATOM 839 C CA . ILE A 1 121 ? -10.346 -14.108 22.108 1.00 24.13 143 ILE A CA 1
ATOM 840 C C . ILE A 1 121 ? -10.587 -15.607 22.198 1.00 26.05 143 ILE A C 1
ATOM 841 O O . ILE A 1 121 ? -11.626 -16.109 21.766 1.00 28.64 143 ILE A O 1
ATOM 846 N N . SER A 1 122 ? -9.629 -16.315 22.783 1.00 25.49 144 SER A N 1
ATOM 847 C CA . SER A 1 122 ? -9.711 -17.766 22.887 1.00 28.51 144 SER A CA 1
ATOM 848 C C . SER A 1 122 ? -10.935 -18.220 23.674 1.00 30.35 144 SER A C 1
ATOM 849 O O . SER A 1 122 ? -11.625 -19.162 23.276 1.00 29.71 144 SER A O 1
ATOM 852 N N . ASP A 1 123 ? -11.209 -17.536 24.782 1.00 28.45 145 ASP A N 1
ATOM 853 C CA . ASP A 1 123 ? -12.355 -17.870 25.618 1.00 31.62 145 ASP A CA 1
ATOM 854 C C . ASP A 1 123 ? -13.672 -17.612 24.898 1.00 32.56 145 ASP A C 1
ATOM 855 O O . ASP A 1 123 ? -14.588 -18.442 24.941 1.00 32.63 145 ASP A O 1
ATOM 860 N N . ARG A 1 124 ? -13.761 -16.458 24.241 1.00 30.93 146 ARG A N 1
ATOM 861 C CA . ARG A 1 124 ? -14.962 -16.089 23.501 1.00 30.80 146 ARG A CA 1
ATOM 862 C C . ARG A 1 124 ? -15.221 -17.079 22.365 1.00 32.30 146 ARG A C 1
ATOM 863 O O . ARG A 1 124 ? -16.372 -17.407 22.066 1.00 32.60 146 ARG A O 1
ATOM 871 N N . LEU A 1 125 ? -14.145 -17.567 21.750 1.00 30.40 147 LEU A N 1
ATOM 872 C CA . LEU A 1 125 ? -14.259 -18.551 20.673 1.00 31.58 147 LEU A CA 1
ATOM 873 C C . LEU A 1 125 ? -14.427 -19.971 21.201 1.00 34.02 147 LEU A C 1
ATOM 874 O O . LEU A 1 125 ? -14.449 -20.924 20.425 1.00 34.10 147 LEU A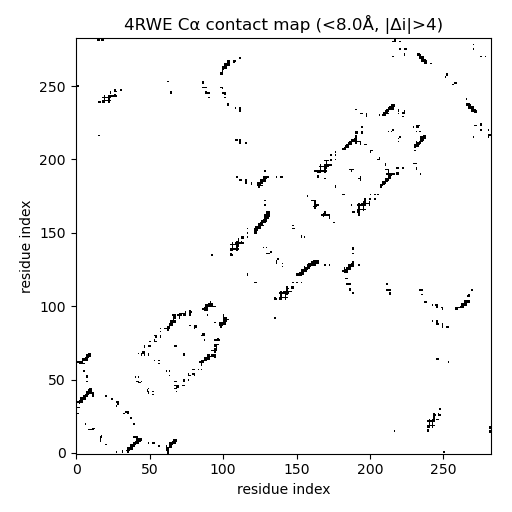 O 1
ATOM 879 N N . LYS A 1 126 ? -14.544 -20.099 22.521 1.00 34.57 148 LYS A N 1
ATOM 880 C CA . LYS A 1 126 ? -14.641 -21.402 23.179 1.00 37.54 148 LYS A CA 1
ATOM 881 C C . LYS A 1 126 ? -13.492 -22.320 22.763 1.00 36.51 148 LYS A C 1
ATOM 882 O O . LYS A 1 126 ? -13.685 -23.517 22.548 1.00 38.49 148 LYS A O 1
ATOM 888 N N . GLU A 1 127 ? -12.308 -21.728 22.627 1.00 36.23 149 GLU A N 1
ATOM 889 C CA . GLU A 1 127 ? -11.055 -22.454 22.412 1.00 38.58 149 GLU A CA 1
ATOM 890 C C . GLU A 1 127 ? -10.904 -23.099 21.029 1.00 38.49 149 GLU A C 1
ATOM 891 O O . GLU A 1 127 ? -10.034 -23.945 20.822 1.00 39.33 149 GLU A O 1
ATOM 897 N N . LYS A 1 128 ? -11.735 -22.684 20.081 1.00 38.95 150 LYS A N 1
ATOM 898 C CA . LYS A 1 128 ? -11.632 -23.210 18.721 1.00 38.68 150 LYS A CA 1
ATOM 899 C C . LYS A 1 128 ? -11.886 -22.147 17.657 1.00 36.38 150 LYS A C 1
ATOM 900 O O . LYS A 1 128 ? -12.807 -21.340 17.771 1.00 37.91 150 LYS A O 1
ATOM 903 N N . GLY A 1 129 ? -11.058 -22.155 16.622 1.00 34.61 151 GLY A N 1
ATOM 904 C CA . GLY A 1 129 ? -11.287 -21.304 15.468 1.00 34.44 151 GLY A CA 1
ATOM 905 C C . GLY A 1 129 ? -10.031 -20.711 14.869 1.00 33.86 151 GLY A C 1
ATOM 906 O O . GLY A 1 129 ? -8.926 -20.930 15.363 1.00 36.31 151 GLY A O 1
ATOM 907 N N . ASN A 1 130 ? -10.211 -19.959 13.787 1.00 30.22 152 ASN A N 1
ATOM 908 C CA . ASN A 1 130 ? -9.110 -19.297 13.104 1.00 27.12 152 ASN A CA 1
ATOM 909 C C . ASN A 1 130 ? -8.921 -17.898 13.645 1.00 28.52 152 ASN A C 1
ATOM 910 O O . ASN A 1 130 ? -9.889 -17.153 13.789 1.00 31.37 152 ASN A O 1
ATOM 915 N N . VAL A 1 131 ? -7.679 -17.534 13.939 1.00 25.17 153 VAL A N 1
ATOM 916 C CA . VAL A 1 131 ? -7.398 -16.185 14.401 1.00 23.00 153 VAL A CA 1
ATOM 917 C C . VAL A 1 131 ? -6.248 -15.576 13.617 1.00 25.25 153 VAL A C 1
ATOM 918 O O . VAL A 1 131 ? -5.445 -16.292 13.009 1.00 26.68 153 VAL A O 1
ATOM 922 N N . VAL A 1 132 ? -6.182 -14.249 13.613 1.00 23.93 154 VAL A N 1
ATOM 923 C CA . VAL A 1 132 ? -5.045 -13.557 13.027 1.00 23.16 154 VAL A CA 1
ATOM 924 C C . VAL A 1 132 ? -4.517 -12.524 14.009 1.00 24.03 154 VAL A C 1
ATOM 925 O O . VAL A 1 132 ? -5.271 -11.964 14.806 1.00 26.72 154 VAL A O 1
ATOM 929 N N . ILE A 1 133 ? -3.212 -12.298 13.955 1.00 20.62 155 ILE A N 1
ATOM 930 C CA . ILE A 1 133 ? -2.574 -11.254 14.738 1.00 21.08 155 ILE A CA 1
ATOM 931 C C . ILE A 1 133 ? -2.044 -10.225 13.757 1.00 23.05 155 ILE A C 1
ATOM 932 O O . ILE A 1 133 ? -1.194 -10.537 12.918 1.00 25.34 155 ILE A O 1
ATOM 937 N N . ILE A 1 134 ? -2.576 -9.011 13.828 1.00 21.29 156 ILE A N 1
ATOM 938 C CA . ILE A 1 134 ? -2.070 -7.939 12.993 1.00 19.90 156 ILE A CA 1
ATOM 939 C C . ILE A 1 134 ? -0.941 -7.249 13.745 1.00 21.16 156 ILE A C 1
ATOM 940 O O . ILE A 1 134 ? -1.163 -6.620 14.781 1.00 23.97 156 ILE A O 1
ATOM 945 N N . ASN A 1 135 ? 0.271 -7.394 13.217 1.00 20.02 157 ASN A N 1
ATOM 946 C CA . ASN A 1 135 ? 1.478 -6.931 13.876 1.00 19.55 157 ASN A CA 1
ATOM 947 C C . ASN A 1 135 ? 1.718 -5.451 13.613 1.00 17.97 157 ASN A C 1
ATOM 948 O O . ASN A 1 135 ? 0.881 -4.753 13.013 1.00 18.76 157 ASN A O 1
ATOM 953 N N . GLY A 1 136 ? 2.862 -4.969 14.074 1.00 18.64 158 GLY A N 1
ATOM 954 C CA . GLY A 1 136 ? 3.175 -3.559 13.993 1.00 19.39 158 GLY A CA 1
ATOM 955 C C . GLY A 1 136 ? 4.670 -3.336 14.026 1.00 19.58 158 GLY A C 1
ATOM 956 O O . GLY A 1 136 ? 5.447 -4.270 13.816 1.00 21.83 158 GLY A O 1
ATOM 957 N N . PRO A 1 137 ? 5.080 -2.087 14.291 1.00 20.82 159 PRO A N 1
ATOM 958 C CA . PRO A 1 137 ? 6.493 -1.700 14.288 1.00 22.60 159 PRO A CA 1
ATOM 959 C C . PRO A 1 137 ? 7.317 -2.581 15.214 1.00 23.60 159 PRO A C 1
ATOM 960 O O . PRO A 1 137 ? 6.807 -3.021 16.250 1.00 23.28 159 PRO A O 1
ATOM 964 N N . PRO A 1 138 ? 8.572 -2.858 14.835 1.00 25.64 160 PRO A N 1
ATOM 965 C CA . PRO A 1 138 ? 9.444 -3.712 15.644 1.00 26.16 160 PRO A CA 1
ATOM 966 C C . PRO A 1 138 ? 10.003 -2.966 16.853 1.00 27.01 160 PRO A C 1
ATOM 967 O O . PRO A 1 138 ? 11.206 -2.705 16.917 1.00 28.78 160 PRO A O 1
ATOM 971 N N . VAL A 1 139 ? 9.127 -2.617 17.791 1.00 24.77 161 VAL A N 1
ATOM 972 C CA . VAL A 1 139 ? 9.542 -1.984 19.041 1.00 24.27 161 VAL A CA 1
ATOM 973 C C . VAL A 1 139 ? 9.076 -2.839 20.213 1.00 25.04 161 VAL A C 1
ATOM 974 O O . VAL A 1 139 ? 8.114 -3.598 20.080 1.00 22.62 161 VAL A O 1
ATOM 978 N N . SER A 1 140 ? 9.769 -2.713 21.346 1.00 25.23 162 SER A N 1
ATOM 979 C CA . SER A 1 140 ? 9.543 -3.549 22.525 1.00 26.17 162 SER A CA 1
ATOM 980 C C . SER A 1 140 ? 8.076 -3.746 22.899 1.00 23.07 162 SER A C 1
ATOM 981 O O . SER A 1 140 ? 7.630 -4.877 23.082 1.00 24.81 162 SER A O 1
ATOM 984 N N . ALA A 1 141 ? 7.334 -2.648 23.024 1.00 22.64 163 ALA A N 1
ATOM 985 C CA . ALA A 1 141 ? 5.939 -2.726 23.453 1.00 21.30 163 ALA A CA 1
ATOM 986 C C . ALA A 1 141 ? 5.111 -3.621 22.538 1.00 22.99 163 ALA A C 1
ATOM 987 O O . ALA A 1 141 ? 4.344 -4.466 22.999 1.00 23.73 163 ALA A O 1
ATOM 989 N N . ILE A 1 142 ? 5.275 -3.430 21.232 1.00 22.52 164 ILE A N 1
ATOM 990 C CA . ILE A 1 142 ? 4.516 -4.195 20.258 1.00 21.12 164 ILE A CA 1
ATOM 991 C C . ILE A 1 142 ? 4.991 -5.637 20.232 1.00 22.56 164 ILE A C 1
ATOM 992 O O . ILE A 1 142 ? 4.182 -6.564 20.210 1.00 22.51 164 ILE A O 1
ATOM 997 N N . GLN A 1 143 ? 6.307 -5.821 20.244 1.00 21.44 165 GLN A N 1
ATOM 998 C CA . GLN A 1 143 ? 6.881 -7.159 20.221 1.00 21.87 165 GLN A CA 1
ATOM 999 C C . GLN A 1 143 ? 6.453 -7.967 21.442 1.00 24.59 165 GLN A C 1
ATOM 1000 O O . GLN A 1 143 ? 6.155 -9.161 21.336 1.00 25.81 165 GLN A O 1
ATOM 1006 N N . ASN A 1 144 ? 6.411 -7.308 22.595 1.00 23.43 166 ASN A N 1
ATOM 1007 C CA . ASN A 1 144 ? 5.929 -7.953 23.811 1.00 22.07 166 ASN A CA 1
ATOM 1008 C C . ASN A 1 144 ? 4.461 -8.341 23.719 1.00 24.07 166 ASN A C 1
ATOM 1009 O O . ASN A 1 144 ? 4.069 -9.412 24.175 1.00 24.88 166 ASN A O 1
ATOM 1014 N N . ARG A 1 145 ? 3.652 -7.466 23.131 1.00 22.07 167 ARG A N 1
ATOM 1015 C CA . ARG A 1 145 ? 2.238 -7.758 22.944 1.00 21.78 167 ARG A CA 1
ATOM 1016 C C . ARG A 1 145 ? 2.055 -9.004 22.091 1.00 21.29 167 ARG A C 1
ATOM 1017 O O . ARG A 1 145 ? 1.259 -9.887 22.414 1.00 22.32 167 ARG A O 1
ATOM 1025 N N . VAL A 1 146 ? 2.812 -9.080 21.006 1.00 20.93 168 VAL A N 1
ATOM 1026 C CA . VAL A 1 146 ? 2.719 -10.223 20.109 1.00 22.26 168 VAL A CA 1
ATOM 1027 C C . VAL A 1 146 ? 3.145 -11.506 20.820 1.00 25.32 168 VAL A C 1
ATOM 1028 O O . VAL A 1 146 ? 2.468 -12.534 20.728 1.00 24.95 168 VAL A O 1
ATOM 1032 N N . GLU A 1 147 ? 4.253 -11.432 21.551 1.00 26.69 169 GLU A N 1
ATOM 1033 C CA . GLU A 1 147 ? 4.776 -12.592 22.262 1.00 26.20 169 GLU A CA 1
ATOM 1034 C C . GLU A 1 147 ? 3.766 -13.112 23.286 1.00 27.99 169 GLU A C 1
ATOM 1035 O O . GLU A 1 147 ? 3.537 -14.320 23.394 1.00 29.98 169 GLU A O 1
ATOM 1037 N N . GLY A 1 148 ? 3.156 -12.191 24.026 1.00 25.47 170 GLY A N 1
ATOM 1038 C CA . GLY A 1 148 ? 2.189 -12.558 25.045 1.00 23.00 170 GLY A CA 1
ATOM 1039 C C . GLY A 1 148 ? 0.966 -13.192 24.422 1.00 24.09 170 GLY A C 1
ATOM 1040 O O . GLY A 1 148 ? 0.426 -14.175 24.929 1.00 24.18 170 GLY A O 1
ATOM 1041 N N . CYS A 1 149 ? 0.532 -12.627 23.302 1.00 23.94 171 CYS A N 1
ATOM 1042 C CA . CYS A 1 149 ? -0.625 -13.153 22.596 1.00 23.47 171 CYS A CA 1
ATOM 1043 C C . CYS A 1 149 ? -0.362 -14.568 22.089 1.00 25.60 171 CYS A C 1
ATOM 1044 O O . CYS A 1 149 ? -1.156 -15.479 22.322 1.00 26.80 171 CYS A O 1
ATOM 1047 N N . GLU A 1 150 ? 0.763 -14.748 21.407 1.00 27.03 172 GLU A N 1
ATOM 1048 C CA . GLU A 1 150 ? 1.094 -16.044 20.826 1.00 29.91 172 GLU A CA 1
ATOM 1049 C C . GLU A 1 150 ? 1.239 -17.119 21.892 1.00 32.65 172 GLU A C 1
ATOM 1050 O O . GLU A 1 150 ? 0.791 -18.250 21.708 1.00 32.85 172 GLU A O 1
ATOM 1056 N N . SER A 1 151 ? 1.863 -16.766 23.008 1.00 31.36 173 SER A N 1
ATOM 1057 C CA . SER A 1 151 ? 2.084 -17.743 24.069 1.00 33.93 173 SER A CA 1
ATOM 1058 C C . SER A 1 151 ? 0.746 -18.216 24.625 1.00 33.00 173 SER A C 1
ATOM 1059 O O . SER A 1 151 ? 0.602 -19.369 25.041 1.00 32.00 173 SER A O 1
ATOM 1062 N N . GLU A 1 152 ? -0.237 -17.322 24.611 1.00 31.03 174 GLU A N 1
ATOM 1063 C CA . GLU A 1 152 ? -1.580 -17.648 25.075 1.00 31.34 174 GLU A CA 1
ATOM 1064 C C . GLU A 1 152 ? -2.326 -18.527 24.066 1.00 28.85 174 GLU A C 1
ATOM 1065 O O . GLU A 1 152 ? -2.945 -19.524 24.438 1.00 27.33 174 GLU A O 1
ATOM 1071 N N . PHE A 1 153 ? -2.269 -18.158 22.788 1.00 28.92 175 PHE A N 1
ATOM 1072 C CA . PHE A 1 153 ? -2.917 -18.953 21.743 1.00 29.27 175 PHE A CA 1
ATOM 1073 C C . PHE A 1 153 ? -2.388 -20.389 21.714 1.00 32.40 175 PHE A C 1
ATOM 1074 O O . PHE A 1 153 ? -3.129 -21.326 21.414 1.00 33.56 175 PHE A O 1
ATOM 1082 N N . LYS A 1 154 ? -1.109 -20.560 22.035 1.00 34.65 176 LYS A N 1
ATOM 1083 C CA . LYS A 1 154 ? -0.490 -21.883 22.031 1.00 37.44 176 LYS A CA 1
ATOM 1084 C C . LYS A 1 154 ? -1.172 -22.846 23.002 1.00 39.17 176 LYS A C 1
ATOM 1085 O O . LYS A 1 154 ? -1.146 -24.057 22.801 1.00 41.72 176 LYS A O 1
ATOM 1089 N N . LYS A 1 155 ? -1.784 -22.306 24.051 1.00 39.92 177 LYS A N 1
ATOM 1090 C CA . LYS A 1 155 ? -2.441 -23.135 25.058 1.00 40.71 177 LYS A CA 1
ATOM 1091 C C . LYS A 1 155 ? -3.665 -23.865 24.502 1.00 41.80 177 LYS A C 1
ATOM 1092 O O . LYS A 1 155 ? -4.141 -24.832 25.098 1.00 44.47 177 LYS A O 1
ATOM 1098 N N . TYR A 1 156 ? -4.167 -23.398 23.363 1.00 40.28 178 TYR A N 1
ATOM 1099 C CA . TYR A 1 156 ? -5.396 -23.931 22.782 1.00 41.59 178 TYR A CA 1
ATOM 1100 C C . TYR A 1 156 ? -5.134 -24.566 21.421 1.00 42.75 178 TYR A C 1
ATOM 1101 O O . TYR A 1 156 ? -4.975 -23.863 20.425 1.00 42.21 178 TYR A O 1
ATOM 1110 N N . PRO A 1 157 ? -5.088 -25.904 21.380 1.00 44.24 179 PRO A N 1
ATOM 1111 C CA . PRO A 1 157 ? -4.766 -26.662 20.163 1.00 44.69 179 PRO A CA 1
ATOM 1112 C C . PRO A 1 157 ? -5.732 -26.430 19.000 1.00 43.47 179 PRO A C 1
ATOM 1113 O O . PRO A 1 157 ? -5.324 -26.571 17.846 1.00 43.79 179 PRO A O 1
ATOM 1117 N N . ASP A 1 158 ? -6.984 -26.084 19.288 1.00 43.25 180 ASP A N 1
ATOM 1118 C CA . ASP A 1 158 ? -7.968 -25.880 18.223 1.00 43.24 180 ASP A CA 1
ATOM 1119 C C . ASP A 1 158 ? -8.076 -24.422 17.767 1.00 38.03 180 ASP A C 1
ATOM 1120 O O . ASP A 1 158 ? -8.920 -24.087 16.935 1.00 37.51 180 ASP A O 1
ATOM 1125 N N . ILE A 1 159 ? -7.228 -23.560 18.317 1.00 34.03 181 ILE A N 1
ATOM 1126 C CA . ILE A 1 159 ? -7.067 -22.210 17.791 1.00 33.42 181 ILE A CA 1
ATOM 1127 C C . ILE A 1 159 ? -5.952 -22.262 16.757 1.00 33.02 181 ILE A C 1
ATOM 1128 O O . ILE A 1 159 ? -4.827 -22.654 17.072 1.00 32.56 181 ILE A O 1
ATOM 1133 N N . LYS A 1 160 ? -6.267 -21.888 15.518 1.00 31.90 182 LYS A N 1
ATOM 1134 C CA . LYS A 1 160 ? -5.277 -21.857 14.450 1.00 31.78 182 LYS A CA 1
ATOM 1135 C C . LYS A 1 160 ? -4.920 -20.414 14.111 1.00 31.57 182 LYS A C 1
ATOM 1136 O O . LYS A 1 160 ? -5.784 -19.630 13.716 1.00 30.34 182 LYS A O 1
ATOM 1138 N N . VAL A 1 161 ? -3.650 -20.062 14.286 1.00 30.04 183 VAL A N 1
ATOM 1139 C CA . VAL A 1 161 ? -3.177 -18.724 13.942 1.00 28.75 183 VAL A CA 1
ATOM 1140 C C . VAL A 1 161 ? -2.802 -18.660 12.458 1.00 29.50 183 VAL A C 1
ATOM 1141 O O . VAL A 1 161 ? -1.837 -19.284 12.025 1.00 31.19 183 VAL A O 1
ATOM 1145 N N . LEU A 1 162 ? -3.571 -17.904 11.684 1.00 26.67 184 LEU A N 1
ATOM 1146 C CA . LEU A 1 162 ? -3.406 -17.888 10.233 1.00 28.56 184 LEU A CA 1
ATOM 1147 C C . LEU A 1 162 ? -2.333 -16.907 9.764 1.00 28.70 184 LEU A C 1
ATOM 1148 O O . LEU A 1 162 ? -1.784 -17.051 8.671 1.00 31.09 184 LEU A O 1
ATOM 1153 N N . SER A 1 163 ? -2.044 -15.909 10.593 1.00 26.32 185 SER A N 1
ATOM 1154 C CA . SER A 1 163 ? -1.083 -14.866 10.254 1.00 24.94 185 SER A CA 1
ATOM 1155 C C . SER A 1 163 ? -0.694 -14.107 11.512 1.00 25.78 185 SER A C 1
ATOM 1156 O O . SER A 1 163 ? -1.518 -13.932 12.411 1.00 26.55 185 SER A O 1
ATOM 1159 N N . SER A 1 164 ? 0.557 -13.657 11.577 1.00 25.40 186 SER A N 1
ATOM 1160 C CA . SER A 1 164 ? 1.024 -12.885 12.726 1.00 26.22 186 SER A CA 1
ATOM 1161 C C . SER A 1 164 ? 2.221 -11.994 12.398 1.00 26.88 186 SER A C 1
ATOM 1162 O O . SER A 1 164 ? 2.746 -11.314 13.275 1.00 27.39 186 SER A O 1
ATOM 1165 N N . ASN A 1 165 ? 2.656 -11.991 11.143 1.00 28.48 187 ASN A N 1
ATOM 1166 C CA . ASN A 1 165 ? 3.877 -11.266 10.791 1.00 30.47 187 ASN A CA 1
ATOM 1167 C C . ASN A 1 165 ? 3.704 -9.992 9.958 1.00 28.56 187 ASN A C 1
ATOM 1168 O O . ASN A 1 165 ? 4.694 -9.383 9.558 1.00 28.48 187 ASN A O 1
ATOM 1173 N N . GLN A 1 166 ? 2.468 -9.585 9.696 1.00 25.59 188 GLN A N 1
ATOM 1174 C CA . GLN A 1 166 ? 2.234 -8.401 8.867 1.00 25.43 188 GLN A CA 1
ATOM 1175 C C . GLN A 1 166 ? 2.277 -7.119 9.687 1.00 24.05 188 GLN A C 1
ATOM 1176 O O . GLN A 1 166 ? 1.561 -6.985 10.674 1.00 24.62 188 GLN A O 1
ATOM 1182 N N . ASN A 1 167 ? 3.121 -6.182 9.268 1.00 24.66 189 ASN A N 1
ATOM 1183 C CA . ASN A 1 167 ? 3.307 -4.915 9.970 1.00 24.04 189 ASN A CA 1
ATOM 1184 C C . ASN A 1 167 ? 2.328 -3.844 9.492 1.00 21.72 189 ASN A C 1
ATOM 1185 O O . ASN A 1 167 ? 2.511 -3.250 8.422 1.00 22.36 189 ASN A O 1
ATOM 1190 N N . ALA A 1 168 ? 1.305 -3.579 10.299 1.00 21.16 190 ALA A N 1
ATOM 1191 C CA . ALA A 1 168 ? 0.308 -2.575 9.946 1.00 21.23 190 ALA A CA 1
ATOM 1192 C C . ALA A 1 168 ? 0.697 -1.185 10.440 1.00 22.54 190 ALA A C 1
ATOM 1193 O O . ALA A 1 168 ? -0.137 -0.280 10.479 1.00 22.56 190 ALA A O 1
ATOM 1195 N N . LYS A 1 169 ? 1.958 -1.034 10.840 1.00 21.25 191 LYS A N 1
ATOM 1196 C CA . LYS A 1 169 ? 2.536 0.278 11.121 1.00 22.91 191 LYS A CA 1
ATOM 1197 C C . LYS A 1 169 ? 1.885 1.026 12.289 1.00 22.67 191 LYS A C 1
ATOM 1198 O O . LYS A 1 169 ? 2.154 2.208 12.490 1.00 22.86 191 LYS A O 1
ATOM 1202 N N . GLY A 1 170 ? 1.037 0.341 13.055 1.00 21.00 192 GLY A N 1
ATOM 1203 C CA . GLY A 1 170 ? 0.390 0.945 14.207 1.00 20.14 192 GLY A CA 1
ATOM 1204 C C . GLY A 1 170 ? -0.714 1.930 13.862 1.00 21.49 192 GLY A C 1
ATOM 1205 O O . GLY A 1 170 ? -1.171 2.676 14.729 1.00 23.69 192 GLY A O 1
ATOM 1206 N N . SER A 1 171 ? -1.156 1.926 12.605 1.00 21.08 193 SER A N 1
ATOM 1207 C CA . SER A 1 171 ? -2.104 2.929 12.125 1.00 19.47 193 SER A CA 1
ATOM 1208 C C . SER A 1 171 ? -3.394 2.318 11.595 1.00 18.79 193 SER A C 1
ATOM 1209 O O . SER A 1 171 ? -3.450 1.126 11.282 1.00 20.70 193 SER A O 1
ATOM 1212 N N . ARG A 1 172 ? -4.426 3.151 11.481 1.00 18.15 194 ARG A N 1
ATOM 1213 C CA . ARG A 1 172 ? -5.658 2.766 10.797 1.00 17.35 194 ARG A CA 1
ATOM 1214 C C . ARG A 1 172 ? -5.390 2.342 9.346 1.00 18.31 194 ARG A C 1
ATOM 1215 O O . ARG A 1 172 ? -5.878 1.313 8.894 1.00 19.87 194 ARG A O 1
ATOM 1223 N N . GLU A 1 173 ? -4.619 3.151 8.626 1.00 20.13 195 GLU A N 1
ATOM 1224 C CA . GLU A 1 173 ? -4.337 2.897 7.216 1.00 18.34 195 GLU A CA 1
ATOM 1225 C C . GLU A 1 173 ? -3.648 1.544 7.042 1.00 20.11 195 GLU A C 1
ATOM 1226 O O . GLU A 1 173 ? -3.985 0.769 6.136 1.00 23.02 195 GLU A O 1
ATOM 1232 N N . GLY A 1 174 ? -2.696 1.260 7.927 1.00 18.16 196 GLY A N 1
ATOM 1233 C CA . GLY A 1 174 ? -1.982 -0.003 7.894 1.00 20.50 196 GLY A CA 1
ATOM 1234 C C . GLY A 1 174 ? -2.869 -1.172 8.275 1.00 21.70 196 GLY A C 1
ATOM 1235 O O . GLY A 1 174 ? -2.791 -2.241 7.679 1.00 21.68 196 GLY A O 1
ATOM 1236 N N . GLY A 1 175 ? -3.706 -0.974 9.286 1.00 20.58 197 GLY A N 1
ATOM 1237 C CA . GLY A 1 175 ? -4.617 -2.013 9.722 1.00 18.57 197 GLY A CA 1
ATOM 1238 C C . GLY A 1 175 ? -5.605 -2.317 8.616 1.00 18.04 197 GLY A C 1
ATOM 1239 O O . GLY A 1 175 ? -5.946 -3.474 8.373 1.00 20.47 197 GLY A O 1
ATOM 1240 N N . LEU A 1 176 ? -6.050 -1.270 7.927 1.00 18.05 198 LEU A N 1
ATOM 1241 C CA . LEU A 1 176 ? -6.931 -1.442 6.774 1.00 20.08 198 LEU A CA 1
ATOM 1242 C C . LEU A 1 176 ? -6.252 -2.253 5.663 1.00 21.50 198 LEU A C 1
ATOM 1243 O O . LEU A 1 176 ? -6.849 -3.180 5.106 1.00 23.87 198 LEU A O 1
ATOM 1248 N N . GLU A 1 177 ? -5.005 -1.914 5.346 1.00 19.69 199 GLU A N 1
ATOM 1249 C CA . GLU A 1 177 ? -4.313 -2.594 4.248 1.00 21.08 199 GLU A CA 1
ATOM 1250 C C . GLU A 1 177 ? -4.069 -4.061 4.583 1.00 22.97 199 GLU A C 1
ATOM 1251 O O . GLU A 1 177 ? -4.342 -4.953 3.772 1.00 23.63 199 GLU A O 1
ATOM 1257 N N . VAL A 1 178 ? -3.560 -4.304 5.786 1.00 18.93 200 VAL A N 1
ATOM 1258 C CA . VAL A 1 178 ? -3.221 -5.657 6.201 1.00 21.31 200 VAL A CA 1
ATOM 1259 C C . VAL A 1 178 ? -4.466 -6.534 6.309 1.00 21.48 200 VAL A C 1
ATOM 1260 O O . VAL A 1 178 ? -4.484 -7.651 5.795 1.00 22.86 200 VAL A O 1
ATOM 1272 N N . THR A 1 180 ? -7.362 -6.188 4.869 1.00 20.06 202 THR A N 1
ATOM 1273 C CA . THR A 1 180 ? -7.894 -6.419 3.525 1.00 18.85 202 THR A CA 1
ATOM 1274 C C . THR A 1 180 ? -7.222 -7.630 2.876 1.00 21.32 202 THR A C 1
ATOM 1275 O O . THR A 1 180 ? -7.895 -8.512 2.330 1.00 20.92 202 THR A O 1
ATOM 1279 N N . SER A 1 181 ? -5.896 -7.679 2.949 1.00 21.57 203 SER A N 1
ATOM 1280 C CA . SER A 1 181 ? -5.149 -8.829 2.443 1.00 24.97 203 SER A CA 1
ATOM 1281 C C . SER A 1 181 ? -5.559 -10.110 3.153 1.00 23.68 203 SER A C 1
ATOM 1282 O O . SER A 1 181 ? -5.746 -11.140 2.518 1.00 25.23 203 SER A O 1
ATOM 1285 N N . LEU A 1 182 ? -5.692 -10.049 4.479 1.00 24.52 204 LEU A N 1
ATOM 1286 C CA . LEU A 1 182 ? -6.079 -11.225 5.241 1.00 26.14 204 LEU A CA 1
ATOM 1287 C C . LEU A 1 182 ? -7.475 -11.704 4.858 1.00 26.94 204 LEU A C 1
ATOM 1288 O O . LEU A 1 182 ? -7.744 -12.906 4.824 1.00 29.18 204 LEU A O 1
ATOM 1293 N N . LEU A 1 183 ? -8.367 -10.762 4.580 1.00 22.38 205 LEU A N 1
ATOM 1294 C CA . LEU A 1 183 ? -9.725 -11.114 4.185 1.00 24.20 205 LEU A CA 1
ATOM 1295 C C . LEU A 1 183 ? -9.742 -11.744 2.795 1.00 24.91 205 LEU A C 1
ATOM 1296 O O . LEU A 1 183 ? -10.501 -12.680 2.536 1.00 26.54 205 LEU A O 1
ATOM 1301 N N . ALA A 1 184 ? -8.902 -11.227 1.907 1.00 24.01 206 ALA A N 1
ATOM 1302 C CA . ALA A 1 184 ? -8.801 -11.758 0.552 1.00 25.42 206 ALA A CA 1
ATOM 1303 C C . ALA A 1 184 ? -8.284 -13.200 0.557 1.00 26.53 206 ALA A C 1
ATOM 1304 O O . ALA A 1 184 ? -8.749 -14.044 -0.216 1.00 28.37 206 ALA A O 1
ATOM 1306 N N . VAL A 1 185 ? -7.330 -13.472 1.442 1.00 25.85 207 VAL A N 1
ATOM 1307 C CA . VAL A 1 185 ? -6.652 -14.766 1.500 1.00 28.60 207 VAL A CA 1
ATOM 1308 C C . VAL A 1 185 ? -7.395 -15.797 2.353 1.00 29.38 207 VAL A C 1
ATOM 1309 O O . VAL A 1 185 ? -7.417 -16.991 2.027 1.00 32.25 207 VAL A O 1
ATOM 1313 N N . ASN A 1 186 ? -8.017 -15.333 3.434 1.00 27.55 208 ASN A N 1
ATOM 1314 C CA . ASN A 1 186 ? -8.686 -16.227 4.374 1.00 29.10 208 ASN A CA 1
ATOM 1315 C C . ASN A 1 186 ? -10.190 -15.988 4.389 1.00 28.89 208 ASN A C 1
ATOM 1316 O O . ASN A 1 186 ? -10.642 -14.930 4.814 1.00 29.10 208 ASN A O 1
ATOM 1321 N N . PRO A 1 187 ? -10.967 -16.971 3.913 1.00 30.99 209 PRO A N 1
ATOM 1322 C CA . PRO A 1 187 ? -12.422 -16.819 3.792 1.00 33.11 209 PRO A CA 1
ATOM 1323 C C . PRO A 1 187 ? -13.152 -16.941 5.126 1.00 32.61 209 PRO A C 1
ATOM 1324 O O . PRO A 1 187 ? -14.310 -16.542 5.223 1.00 33.44 209 PRO A O 1
ATOM 1328 N N . LYS A 1 188 ? -12.491 -17.488 6.137 1.00 30.57 210 LYS A N 1
ATOM 1329 C CA . LYS A 1 188 ? -13.096 -17.562 7.458 1.00 29.58 210 LYS A CA 1
ATOM 1330 C C . LYS A 1 188 ? -12.090 -17.195 8.540 1.00 29.31 210 LYS A C 1
ATOM 1331 O O . LYS A 1 188 ? -11.113 -17.908 8.768 1.00 29.98 210 LYS A O 1
ATOM 1337 N N . ILE A 1 189 ? -12.331 -16.062 9.187 1.00 26.41 211 ILE A N 1
ATOM 1338 C CA . ILE A 1 189 ? -11.548 -15.648 10.344 1.00 26.50 211 ILE A CA 1
ATOM 1339 C C . ILE A 1 189 ? -12.510 -15.477 11.508 1.00 25.42 211 ILE A C 1
ATOM 1340 O O . ILE A 1 189 ? -13.553 -14.850 11.358 1.00 25.89 211 ILE A O 1
ATOM 1345 N N . ASP A 1 190 ? -12.169 -16.046 12.662 1.00 25.45 212 ASP A N 1
ATOM 1346 C CA . ASP A 1 190 ? -13.070 -16.028 13.812 1.00 23.79 212 ASP A CA 1
ATOM 1347 C C . ASP A 1 190 ? -12.723 -14.970 14.859 1.00 25.50 212 ASP A C 1
ATOM 1348 O O . ASP A 1 190 ? -13.603 -14.486 15.581 1.00 27.60 212 ASP A O 1
ATOM 1353 N N . GLY A 1 191 ? -11.446 -14.617 14.939 1.00 23.52 213 GLY A N 1
ATOM 1354 C CA . GLY A 1 191 ? -10.995 -13.628 15.895 1.00 25.55 213 GLY A CA 1
ATOM 1355 C C . GLY A 1 191 ? -9.785 -12.867 15.391 1.00 25.26 213 GLY A C 1
ATOM 1356 O O . GLY A 1 191 ? -8.919 -13.433 14.727 1.00 28.03 213 GLY A O 1
ATOM 1357 N N . VAL A 1 192 ? -9.737 -11.577 15.696 1.00 24.16 214 VAL A N 1
ATOM 1358 C CA . VAL A 1 192 ? -8.624 -10.729 15.282 1.00 20.24 214 VAL A CA 1
ATOM 1359 C C . VAL A 1 192 ? -7.986 -10.036 16.489 1.00 22.57 214 VAL A C 1
ATOM 1360 O O . VAL A 1 192 ? -8.672 -9.371 17.265 1.00 25.55 214 VAL A O 1
ATOM 1364 N N . PHE A 1 193 ? -6.678 -10.205 16.652 1.00 21.58 215 PHE A N 1
ATOM 1365 C CA . PHE A 1 193 ? -5.929 -9.396 17.608 1.00 19.33 215 PHE A CA 1
ATOM 1366 C C . PHE A 1 193 ? -5.071 -8.391 16.866 1.00 21.57 215 PHE A C 1
ATOM 1367 O O . PHE A 1 193 ? -4.276 -8.769 16.007 1.00 24.64 215 PHE A O 1
ATOM 1375 N N . ALA A 1 194 ? -5.250 -7.113 17.188 1.00 19.20 216 ALA A N 1
ATOM 1376 C CA . ALA A 1 194 ? -4.437 -6.052 16.611 1.00 18.77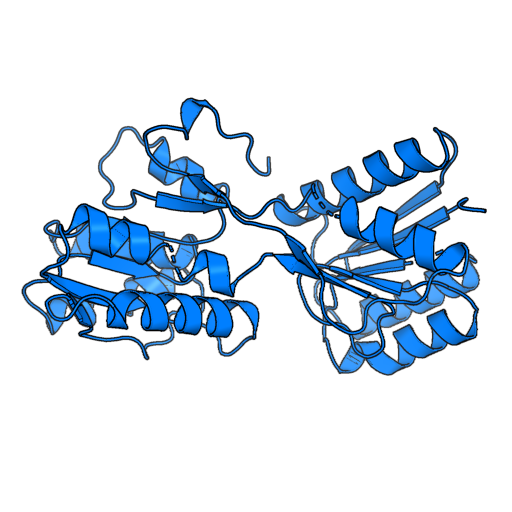 216 ALA A CA 1
ATOM 1377 C C . ALA A 1 194 ? -3.575 -5.441 17.711 1.00 21.27 216 ALA A C 1
ATOM 1378 O O . ALA A 1 194 ? -4.033 -5.280 18.843 1.00 23.37 216 ALA A O 1
ATOM 1380 N N . ILE A 1 195 ? -2.338 -5.075 17.383 1.00 18.18 217 ILE A N 1
ATOM 1381 C CA . ILE A 1 195 ? -1.395 -4.672 18.426 1.00 17.91 217 ILE A CA 1
ATOM 1382 C C . ILE A 1 195 ? -1.682 -3.320 19.081 1.00 18.50 217 ILE A C 1
ATOM 1383 O O . ILE A 1 195 ? -1.074 -2.988 20.092 1.00 20.09 217 ILE A O 1
ATOM 1388 N N . ASN A 1 196 ? -2.581 -2.535 18.492 1.00 18.81 218 ASN A N 1
ATOM 1389 C CA . ASN A 1 196 ? -3.062 -1.315 19.135 1.00 18.11 218 ASN A CA 1
ATOM 1390 C C . ASN A 1 196 ? -4.447 -0.934 18.636 1.00 18.07 218 ASN A C 1
ATOM 1391 O O . ASN A 1 196 ? -4.992 -1.592 17.743 1.00 19.10 218 ASN A O 1
ATOM 1396 N N . ASP A 1 197 ? -5.013 0.120 19.214 1.00 17.76 219 ASP A N 1
ATOM 1397 C CA . ASP A 1 197 ? -6.388 0.501 18.910 1.00 17.88 219 ASP A CA 1
ATOM 1398 C C . ASP A 1 197 ? -6.579 1.003 17.465 1.00 18.36 219 ASP A C 1
ATOM 1399 O O . ASP A 1 197 ? -7.509 0.558 16.791 1.00 18.19 219 ASP A O 1
ATOM 1404 N N . PRO A 1 198 ? -5.707 1.912 16.981 1.00 18.34 220 PRO A N 1
ATOM 1405 C CA . PRO A 1 198 ? -5.866 2.333 15.581 1.00 18.32 220 PRO A CA 1
ATOM 1406 C C . PRO A 1 198 ? -5.739 1.190 14.577 1.00 19.72 220 PRO A C 1
ATOM 1407 O O . PRO A 1 198 ? -6.474 1.171 13.593 1.00 18.93 220 PRO A O 1
ATOM 1411 N N . THR A 1 199 ? -4.823 0.258 14.812 1.00 18.16 221 THR A N 1
ATOM 1412 C CA . THR A 1 199 ? -4.723 -0.925 13.957 1.00 18.53 221 THR A CA 1
ATOM 1413 C C . THR A 1 199 ? -6.040 -1.711 13.922 1.00 19.45 221 THR A C 1
ATOM 1414 O O . THR A 1 199 ? -6.508 -2.124 12.851 1.00 20.54 221 THR A O 1
ATOM 1418 N N . ALA A 1 200 ? -6.640 -1.902 15.096 1.00 18.78 222 ALA A N 1
ATOM 1419 C CA . ALA A 1 200 ? -7.895 -2.632 15.208 1.00 17.46 222 ALA A CA 1
ATOM 1420 C C . ALA A 1 200 ? -9.022 -1.904 14.483 1.00 19.02 222 ALA A C 1
ATOM 1421 O O . ALA A 1 200 ? -9.868 -2.532 13.848 1.00 20.90 222 ALA A O 1
ATOM 1423 N N . ILE A 1 201 ? -9.033 -0.578 14.586 1.00 19.14 223 ILE A N 1
ATOM 1424 C CA . ILE A 1 201 ? -10.037 0.231 13.906 1.00 20.24 223 ILE A CA 1
ATOM 1425 C C . ILE A 1 201 ? -9.870 0.118 12.389 1.00 20.77 223 ILE A C 1
ATOM 1426 O O . ILE A 1 201 ? -10.854 -0.022 11.661 1.00 20.41 223 ILE A O 1
ATOM 1431 N N . GLY A 1 202 ? -8.625 0.169 11.920 1.00 19.69 224 GLY A N 1
ATOM 1432 C CA . GLY A 1 202 ? -8.346 -0.012 10.504 1.00 20.27 224 GLY A CA 1
ATOM 1433 C C . GLY A 1 202 ? -8.841 -1.366 10.032 1.00 21.36 224 GLY A C 1
ATOM 1434 O O . GLY A 1 202 ? -9.425 -1.483 8.954 1.00 21.74 224 GLY A O 1
ATOM 1435 N N . ALA A 1 203 ? -8.622 -2.394 10.845 1.00 19.96 225 ALA A N 1
ATOM 1436 C CA . ALA A 1 203 ? -9.107 -3.729 10.510 1.00 19.02 225 ALA A CA 1
ATOM 1437 C C . ALA A 1 203 ? -10.638 -3.765 10.458 1.00 19.22 225 ALA A C 1
ATOM 1438 O O . ALA A 1 203 ? -11.222 -4.407 9.582 1.00 22.09 225 ALA A O 1
ATOM 1440 N N . ASP A 1 204 ? -11.278 -3.073 11.401 1.00 19.78 226 ASP A N 1
ATOM 1441 C CA . ASP A 1 204 ? -12.737 -2.928 11.423 1.00 21.89 226 ASP A CA 1
ATOM 1442 C C . ASP A 1 204 ? -13.243 -2.301 10.112 1.00 21.51 226 ASP A C 1
ATOM 1443 O O . ASP A 1 204 ? -14.243 -2.743 9.532 1.00 21.77 226 ASP A O 1
ATOM 1448 N N . LEU A 1 205 ? -12.541 -1.275 9.644 1.00 23.62 227 LEU A N 1
ATOM 1449 C CA . LEU A 1 205 ? -12.906 -0.606 8.400 1.00 22.10 227 LEU A CA 1
ATOM 1450 C C . LEU A 1 205 ? -12.757 -1.538 7.201 1.00 25.17 227 LEU A C 1
ATOM 1451 O O . LEU A 1 205 ? -13.612 -1.554 6.316 1.00 25.97 227 LEU A O 1
ATOM 1456 N N . ALA A 1 206 ? -11.676 -2.314 7.177 1.00 24.43 228 ALA A N 1
ATOM 1457 C CA . ALA A 1 206 ? -11.467 -3.293 6.113 1.00 22.89 228 ALA A CA 1
ATOM 1458 C C . ALA A 1 206 ? -12.623 -4.291 6.053 1.00 23.48 228 ALA A C 1
ATOM 1459 O O . ALA A 1 206 ? -13.116 -4.620 4.971 1.00 23.41 228 ALA A O 1
ATOM 1461 N N . ALA A 1 207 ? -13.058 -4.752 7.223 1.00 24.04 229 ALA A N 1
ATOM 1462 C CA . ALA A 1 207 ? -14.162 -5.700 7.325 1.00 23.57 229 ALA A CA 1
ATOM 1463 C C . ALA A 1 207 ? -15.442 -5.085 6.778 1.00 26.76 229 ALA A C 1
ATOM 1464 O O . ALA A 1 207 ? -16.180 -5.721 6.015 1.00 28.19 229 ALA A O 1
ATOM 1466 N N . LYS A 1 208 ? -15.685 -3.837 7.162 1.00 24.45 230 LYS A N 1
ATOM 1467 C CA . LYS A 1 208 ? -16.855 -3.098 6.715 1.00 25.03 230 LYS A CA 1
ATOM 1468 C C . LYS A 1 208 ? -16.869 -2.994 5.188 1.00 23.15 230 LYS A C 1
ATOM 1469 O O . LYS A 1 208 ? -17.889 -3.257 4.546 1.00 26.75 230 LYS A O 1
ATOM 1475 N N . GLN A 1 209 ? -15.730 -2.612 4.615 1.00 23.08 231 GLN A N 1
ATOM 1476 C CA . GLN A 1 209 ? -15.619 -2.449 3.164 1.00 26.35 231 GLN A CA 1
ATOM 1477 C C . GLN A 1 209 ? -15.773 -3.772 2.418 1.00 26.83 231 GLN A C 1
ATOM 1478 O O . GLN A 1 209 ? -16.243 -3.799 1.279 1.00 26.62 231 GLN A O 1
ATOM 1484 N N . ALA A 1 210 ? -15.388 -4.865 3.065 1.00 27.42 232 ALA A N 1
ATOM 1485 C CA . ALA A 1 210 ? -15.483 -6.195 2.467 1.00 28.90 232 ALA A CA 1
ATOM 1486 C C . ALA A 1 210 ? -16.802 -6.895 2.798 1.00 29.01 232 ALA A C 1
ATOM 1487 O O . ALA A 1 210 ? -17.036 -8.024 2.365 1.00 28.56 232 ALA A O 1
ATOM 1489 N N . GLN A 1 211 ? -17.654 -6.227 3.570 1.00 28.56 233 GLN A N 1
ATOM 1490 C CA . GLN A 1 211 ? -18.877 -6.844 4.081 1.00 29.80 233 GLN A CA 1
ATOM 1491 C C . GLN A 1 211 ? -18.593 -8.175 4.774 1.00 30.68 233 GLN A C 1
ATOM 1492 O O . GLN A 1 211 ? -19.316 -9.153 4.592 1.00 33.46 233 GLN A O 1
ATOM 1498 N N . ARG A 1 212 ? -17.518 -8.204 5.550 1.00 27.35 234 ARG A N 1
ATOM 1499 C CA . ARG A 1 212 ? -17.154 -9.379 6.326 1.00 26.64 234 ARG A CA 1
ATOM 1500 C C . ARG A 1 212 ? -17.409 -9.086 7.805 1.00 25.55 234 ARG A C 1
ATOM 1501 O O . ARG A 1 212 ? -17.011 -8.039 8.312 1.00 25.33 234 ARG A O 1
ATOM 1509 N N . ASN A 1 213 ? -18.085 -9.998 8.494 1.00 25.39 235 ASN A N 1
ATOM 1510 C CA . ASN A 1 213 ? -18.419 -9.755 9.897 1.00 27.57 235 ASN A CA 1
ATOM 1511 C C . ASN A 1 213 ? -18.457 -11.001 10.767 1.00 25.70 235 ASN A C 1
ATOM 1512 O O . ASN A 1 213 ? -19.108 -11.003 11.812 1.00 28.00 235 ASN A O 1
ATOM 1517 N N . GLU A 1 214 ? -17.755 -12.050 10.351 1.00 28.66 236 GLU A N 1
ATOM 1518 C CA . GLU A 1 214 ? -17.815 -13.324 11.065 1.00 28.23 236 GLU A CA 1
ATOM 1519 C C . GLU A 1 214 ? -16.798 -13.410 12.213 1.00 28.39 236 GLU A C 1
ATOM 1520 O O . GLU A 1 214 ? -16.653 -14.455 12.857 1.00 29.75 236 GLU A O 1
ATOM 1526 N N . PHE A 1 215 ? -16.119 -12.296 12.473 1.00 26.81 237 PHE A N 1
ATOM 1527 C CA . PHE A 1 215 ? -15.131 -12.204 13.548 1.00 24.26 237 PHE A CA 1
ATOM 1528 C C . PHE A 1 215 ? -15.362 -10.972 14.407 1.00 25.63 237 PHE A C 1
ATOM 1529 O O . PHE A 1 215 ? -16.070 -10.047 14.003 1.00 24.11 237 PHE A O 1
ATOM 1537 N N . PHE A 1 216 ? -14.756 -10.976 15.595 1.00 24.07 238 PHE A N 1
ATOM 1538 C CA . PHE A 1 216 ? -14.658 -9.789 16.437 1.00 21.75 238 PHE A CA 1
ATOM 1539 C C . PHE A 1 216 ? -13.190 -9.378 16.516 1.00 23.17 238 PHE A C 1
ATOM 1540 O O . PHE A 1 216 ? -12.296 -10.174 16.217 1.00 21.05 238 PHE A O 1
ATOM 1548 N N . ILE A 1 217 ? -12.946 -8.137 16.920 1.00 21.93 239 ILE A N 1
ATOM 1549 C CA . ILE A 1 217 ? -11.601 -7.575 16.924 1.00 23.00 239 ILE A CA 1
ATOM 1550 C C . ILE A 1 217 ? -11.247 -7.052 18.309 1.00 22.13 239 ILE A C 1
ATOM 1551 O O . ILE A 1 217 ? -12.075 -6.425 18.964 1.00 23.22 239 ILE A O 1
ATOM 1556 N N . VAL A 1 218 ? -10.014 -7.307 18.738 1.00 19.67 240 VAL A N 1
ATOM 1557 C CA . VAL A 1 218 ? -9.493 -6.784 20.003 1.00 20.23 240 VAL A CA 1
ATOM 1558 C C . VAL A 1 218 ? -8.252 -5.943 19.718 1.00 20.21 240 VAL A C 1
ATOM 1559 O O . VAL A 1 218 ? -7.376 -6.366 18.959 1.00 22.58 240 VAL A O 1
ATOM 1563 N N . GLY A 1 219 ? -8.191 -4.748 20.304 1.00 19.79 241 GLY A N 1
ATOM 1564 C CA . GLY A 1 219 ? -7.035 -3.878 20.158 1.00 18.40 241 GLY A CA 1
ATOM 1565 C C . GLY A 1 219 ? -6.221 -3.826 21.440 1.00 19.75 241 GLY A C 1
ATOM 1566 O O . GLY A 1 219 ? -6.379 -4.698 22.292 1.00 20.01 241 GLY A O 1
ATOM 1567 N N . VAL A 1 220 ? -5.338 -2.831 21.565 1.00 20.23 242 VAL A N 1
ATOM 1568 C CA . VAL A 1 220 ? -4.615 -2.575 22.816 1.00 17.59 242 VAL A CA 1
ATOM 1569 C C . VAL A 1 220 ? -4.430 -1.085 23.058 1.00 19.71 242 VAL A C 1
ATOM 1570 O O . VAL A 1 220 ? -3.999 -0.379 22.149 1.00 21.39 242 VAL A O 1
ATOM 1574 N N . ASP A 1 221 ? -4.785 -0.645 24.274 1.00 22.44 243 ASP A N 1
ATOM 1575 C CA . ASP A 1 221 ? -4.404 0.637 24.912 1.00 19.84 243 ASP A CA 1
ATOM 1576 C C . ASP A 1 221 ? -5.511 1.232 25.773 1.00 18.44 243 ASP A C 1
ATOM 1577 O O . ASP A 1 221 ? -5.227 1.973 26.699 1.00 20.33 243 ASP A O 1
ATOM 1582 N N . GLY A 1 222 ? -6.767 0.929 25.463 1.00 19.88 244 GLY A N 1
ATOM 1583 C CA . GLY A 1 222 ? -7.868 1.641 26.091 1.00 17.91 244 GLY A CA 1
ATOM 1584 C C . GLY A 1 222 ? -7.802 3.141 25.800 1.00 16.87 244 GLY A C 1
ATOM 1585 O O . GLY A 1 222 ? -8.116 3.981 26.648 1.00 20.45 244 GLY A O 1
ATOM 1586 N N . SER A 1 223 ? -7.394 3.476 24.583 1.00 21.71 245 SER A N 1
ATOM 1587 C CA . SER A 1 223 ? -7.297 4.862 24.141 1.00 19.65 245 SER A CA 1
ATOM 1588 C C . SER A 1 223 ? -8.684 5.437 23.819 1.00 20.71 245 SER A C 1
ATOM 1589 O O . SER A 1 223 ? -9.666 4.692 23.734 1.00 21.06 245 SER A O 1
ATOM 1592 N N . PRO A 1 224 ? -8.775 6.768 23.641 1.00 20.33 246 PRO A N 1
ATOM 1593 C CA . PRO A 1 224 ? -10.055 7.330 23.197 1.00 22.28 246 PRO A CA 1
ATOM 1594 C C . PRO A 1 224 ? -10.536 6.726 21.865 1.00 22.82 246 PRO A C 1
ATOM 1595 O O . PRO A 1 224 ? -11.746 6.688 21.633 1.00 24.02 246 PRO A O 1
ATOM 1599 N N . ASP A 1 225 ? -9.617 6.250 21.023 1.00 23.16 247 ASP A N 1
ATOM 1600 C CA . ASP A 1 225 ? -9.998 5.571 19.777 1.00 21.61 247 ASP A CA 1
ATOM 1601 C C . ASP A 1 225 ? -10.854 4.344 20.081 1.00 22.30 247 ASP A C 1
ATOM 1602 O O . ASP A 1 225 ? -11.858 4.087 19.410 1.00 23.18 247 ASP A O 1
ATOM 1607 N N . ALA A 1 226 ? -10.441 3.587 21.096 1.00 21.95 248 ALA A N 1
ATOM 1608 C CA . ALA A 1 226 ? -11.161 2.386 21.511 1.00 19.50 248 ALA A CA 1
ATOM 1609 C C . ALA A 1 226 ? -12.497 2.755 22.139 1.00 21.89 248 ALA A C 1
ATOM 1610 O O . ALA A 1 226 ? -13.511 2.112 21.877 1.00 21.69 248 ALA A O 1
ATOM 1612 N N . GLU A 1 227 ? -12.492 3.784 22.983 1.00 21.10 249 GLU A N 1
ATOM 1613 C CA . GLU A 1 227 ? -13.727 4.229 23.619 1.00 20.39 249 GLU A CA 1
ATOM 1614 C C . GLU A 1 227 ? -14.800 4.563 22.589 1.00 23.41 249 GLU A C 1
ATOM 1615 O O . GLU A 1 227 ? -15.957 4.166 22.747 1.00 25.03 249 GLU A O 1
ATOM 1621 N N . GLU A 1 228 ? -14.413 5.279 21.535 1.00 22.76 250 GLU A N 1
ATOM 1622 C CA . GLU A 1 228 ? -15.352 5.661 20.484 1.00 21.63 250 GLU A CA 1
ATOM 1623 C C . GLU A 1 228 ? -16.003 4.418 19.892 1.00 20.55 250 GLU A C 1
ATOM 1624 O O . GLU A 1 228 ? -17.215 4.380 19.689 1.00 23.04 250 GLU A O 1
ATOM 1630 N N . ALA A 1 229 ? -15.193 3.403 19.615 1.00 18.57 251 ALA A N 1
ATOM 1631 C CA . ALA A 1 229 ? -15.709 2.176 19.013 1.00 20.15 251 ALA A CA 1
ATOM 1632 C C . ALA A 1 229 ? -16.599 1.418 19.995 1.00 21.63 251 ALA A C 1
ATOM 1633 O O . ALA A 1 229 ? -17.675 0.930 19.631 1.00 22.18 251 ALA A O 1
ATOM 1635 N N . LEU A 1 230 ? -16.152 1.328 21.243 1.00 24.86 252 LEU A N 1
ATOM 1636 C CA . LEU A 1 230 ? -16.895 0.599 22.265 1.00 22.81 252 LEU A CA 1
ATOM 1637 C C . LEU A 1 230 ? -18.206 1.280 22.628 1.00 25.11 252 LEU A C 1
ATOM 1638 O O . LEU A 1 230 ? -19.149 0.624 23.050 1.00 26.76 252 LEU A O 1
ATOM 1643 N N . LYS A 1 231 ? -18.271 2.593 22.460 1.00 25.18 253 LYS A N 1
ATOM 1644 C CA . LYS A 1 231 ? -19.470 3.333 22.840 1.00 29.43 253 LYS A CA 1
ATOM 1645 C C . LYS A 1 231 ? -20.358 3.623 21.641 1.00 32.81 253 LYS A C 1
ATOM 1646 O O . LYS A 1 231 ? -21.467 4.134 21.792 1.00 33.57 253 LYS A O 1
ATOM 1652 N N . ARG A 1 232 ? -19.862 3.274 20.458 1.00 35.94 254 ARG A N 1
ATOM 1653 C CA . ARG A 1 232 ? -20.518 3.594 19.192 1.00 38.77 254 ARG A CA 1
ATOM 1654 C C . ARG A 1 232 ? -21.907 2.977 19.087 1.00 41.01 254 ARG A C 1
ATOM 1655 O O . ARG A 1 232 ? -22.108 1.809 19.417 1.00 40.54 254 ARG A O 1
ATOM 1663 N N . GLY A 1 233 ? -22.866 3.772 18.626 1.00 43.98 255 GLY A N 1
ATOM 1664 C CA . GLY A 1 233 ? -24.210 3.278 18.398 1.00 45.58 255 GLY A CA 1
ATOM 1665 C C . GLY A 1 233 ? -24.264 2.442 17.133 1.00 45.97 255 GLY A C 1
ATOM 1666 O O . GLY A 1 233 ? -24.968 1.434 17.071 1.00 45.96 255 GLY A O 1
ATOM 1667 N N . GLY A 1 234 ? -23.513 2.866 16.121 1.00 45.82 256 GLY A N 1
ATOM 1668 C CA . GLY A 1 234 ? -23.422 2.130 14.872 1.00 46.17 256 GLY A CA 1
ATOM 1669 C C . GLY A 1 234 ? -22.622 0.846 15.011 1.00 44.47 256 GLY A C 1
ATOM 1670 O O . GLY A 1 234 ? -22.027 0.576 16.054 1.00 41.89 256 GLY A O 1
ATOM 1671 N N . ASN A 1 235 ? -22.601 0.049 13.949 1.00 42.99 257 ASN A N 1
ATOM 1672 C CA . ASN A 1 235 ? -21.930 -1.245 13.992 1.00 40.69 257 ASN A CA 1
ATOM 1673 C C . ASN A 1 235 ? -20.407 -1.151 14.064 1.00 36.03 257 ASN A C 1
ATOM 1674 O O . ASN A 1 235 ? -19.789 -0.265 13.469 1.00 37.45 257 ASN A O 1
ATOM 1676 N N . THR A 1 236 ? -19.816 -2.073 14.812 1.00 32.17 258 THR A N 1
ATOM 1677 C CA . THR A 1 236 ? -18.378 -2.272 14.818 1.00 27.94 258 THR A CA 1
ATOM 1678 C C . THR A 1 236 ? -18.080 -3.695 15.261 1.00 27.60 258 THR A C 1
ATOM 1679 O O . THR A 1 236 ? -18.862 -4.298 16.005 1.00 29.21 258 THR A O 1
ATOM 1683 N N . LEU A 1 237 ? -16.952 -4.229 14.806 1.00 24.32 259 LEU A N 1
ATOM 1684 C CA . LEU A 1 237 ? -16.510 -5.552 15.225 1.00 21.67 259 LEU A CA 1
ATOM 1685 C C . LEU A 1 237 ? -15.500 -5.436 16.360 1.00 21.70 259 LEU A C 1
ATOM 1686 O O . LEU A 1 237 ? -15.017 -6.441 16.882 1.00 24.38 259 LEU A O 1
ATOM 1691 N N . PHE A 1 238 ? -15.189 -4.198 16.731 1.00 20.37 260 PHE A N 1
ATOM 1692 C CA . PHE A 1 238 ? -14.239 -3.912 17.808 1.00 21.75 260 PHE A CA 1
ATOM 1693 C C . PHE A 1 238 ? -14.928 -4.114 19.164 1.00 21.97 260 PHE A C 1
ATOM 1694 O O . PHE A 1 238 ? -15.867 -3.397 19.498 1.00 23.53 260 PHE A O 1
ATOM 1702 N N . VAL A 1 239 ? -14.456 -5.076 19.950 1.00 21.93 261 VAL A N 1
ATOM 1703 C CA . VAL A 1 239 ? -15.195 -5.469 21.154 1.00 22.01 261 VAL A CA 1
ATOM 1704 C C . VAL A 1 239 ? -14.414 -5.350 22.463 1.00 22.38 261 VAL A C 1
ATOM 1705 O O . VAL A 1 239 ? -15.020 -5.387 23.541 1.00 24.22 261 VAL A O 1
ATOM 1709 N N . ALA A 1 240 ? -13.091 -5.196 22.389 1.00 21.68 262 ALA A N 1
ATOM 1710 C CA . ALA A 1 240 ? -12.282 -5.173 23.610 1.00 20.05 262 ALA A CA 1
ATOM 1711 C C . ALA A 1 240 ? -10.882 -4.605 23.398 1.00 18.89 262 ALA A C 1
ATOM 1712 O O . ALA A 1 240 ? -10.355 -4.619 22.287 1.00 20.64 262 ALA A O 1
ATOM 1714 N N . THR A 1 241 ? -10.284 -4.127 24.483 1.00 21.11 263 THR A N 1
ATOM 1715 C CA . THR A 1 241 ? -8.936 -3.581 24.466 1.00 18.20 263 THR A CA 1
ATOM 1716 C C . THR A 1 241 ? -8.374 -3.555 25.894 1.00 19.15 263 THR A C 1
ATOM 1717 O O . THR A 1 241 ? -9.021 -3.055 26.809 1.00 20.76 263 THR A O 1
ATOM 1721 N N . PRO A 1 242 ? -7.190 -4.148 26.102 1.00 17.29 264 PRO A N 1
ATOM 1722 C CA . PRO A 1 242 ? -6.528 -3.957 27.401 1.00 18.85 264 PRO A CA 1
ATOM 1723 C C . PRO A 1 242 ? -6.064 -2.510 27.550 1.00 20.11 264 PRO A C 1
ATOM 1724 O O . PRO A 1 242 ? -5.330 -1.993 26.695 1.00 18.93 264 PRO A O 1
ATOM 1728 N N . ALA A 1 243 ? -6.502 -1.858 28.621 1.00 19.51 265 ALA A N 1
ATOM 1729 C CA . ALA A 1 243 ? -6.235 -0.439 28.812 1.00 19.79 265 ALA A CA 1
ATOM 1730 C C . ALA A 1 243 ? -4.951 -0.189 29.587 1.00 19.70 265 ALA A C 1
ATOM 1731 O O . ALA A 1 243 ? -4.700 -0.820 30.615 1.00 18.83 265 ALA A O 1
ATOM 1733 N N . GLN A 1 244 ? -4.148 0.747 29.089 1.00 19.29 266 GLN A N 1
ATOM 1734 C CA . GLN A 1 244 ? -3.010 1.256 29.837 1.00 19.51 266 GLN A CA 1
ATOM 1735 C C . GLN A 1 244 ? -3.486 2.314 30.822 1.00 22.48 266 GLN A C 1
ATOM 1736 O O . GLN A 1 244 ? -4.455 3.032 30.552 1.00 22.96 266 GLN A O 1
ATOM 1742 N N . ASP A 1 245 ? -2.785 2.423 31.948 1.00 20.62 267 ASP A N 1
ATOM 1743 C CA . ASP A 1 245 ? -3.089 3.429 32.962 1.00 19.21 267 ASP A CA 1
ATOM 1744 C C . ASP A 1 245 ? -1.917 4.405 33.095 1.00 22.38 267 ASP A C 1
ATOM 1745 O O . ASP A 1 245 ? -1.098 4.280 34.009 1.00 24.65 267 ASP A O 1
ATOM 1750 N N . PRO A 1 246 ? -1.817 5.377 32.174 1.00 21.49 268 PRO A N 1
ATOM 1751 C CA . PRO A 1 246 ? -0.676 6.304 32.221 1.00 18.28 268 PRO A CA 1
ATOM 1752 C C . PRO A 1 246 ? -0.580 7.089 33.520 1.00 20.90 268 PRO A C 1
ATOM 1753 O O . PRO A 1 246 ? 0.533 7.353 33.964 1.00 23.40 268 PRO A O 1
ATOM 1757 N N . GLN A 1 247 ? -1.712 7.445 34.122 1.00 22.19 269 GLN A N 1
ATOM 1758 C CA . GLN A 1 247 ? -1.679 8.197 35.372 1.00 23.10 269 GLN A CA 1
ATOM 1759 C C . GLN A 1 247 ? -0.995 7.398 36.480 1.00 20.39 269 GLN A C 1
ATOM 1760 O O . GLN A 1 247 ? -0.181 7.935 37.238 1.00 22.20 269 GLN A O 1
ATOM 1766 N N . VAL A 1 248 ? -1.327 6.1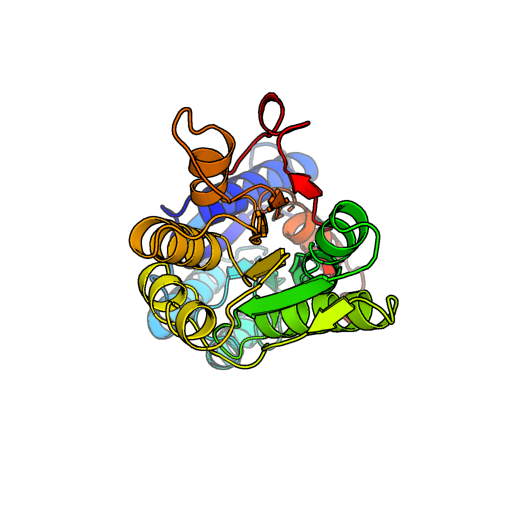16 36.576 1.00 20.99 270 VAL A N 1
ATOM 1767 C CA . VAL A 1 248 ? -0.696 5.246 37.564 1.00 20.44 270 VAL A CA 1
ATOM 1768 C C . VAL A 1 248 ? 0.770 4.988 37.215 1.00 21.07 270 VAL A C 1
ATOM 1769 O O . VAL A 1 248 ? 1.634 4.924 38.098 1.00 21.59 270 VAL A O 1
ATOM 1781 N N . ALA A 1 250 ? 2.757 7.023 35.826 1.00 19.37 272 ALA A N 1
ATOM 1782 C CA . ALA A 1 250 ? 3.493 8.231 36.164 1.00 20.00 272 ALA A CA 1
ATOM 1783 C C . ALA A 1 250 ? 3.631 8.400 37.669 1.00 18.93 272 ALA A C 1
ATOM 1784 O O . ALA A 1 250 ? 4.684 8.809 38.167 1.00 21.01 272 ALA A O 1
ATOM 1786 N N . SER A 1 251 ? 2.563 8.101 38.399 1.00 20.06 273 SER A N 1
ATOM 1787 C CA . SER A 1 251 ? 2.633 8.229 39.849 1.00 22.52 273 SER A CA 1
ATOM 1788 C C . SER A 1 251 ? 3.623 7.198 40.404 1.00 21.88 273 SER A C 1
ATOM 1789 O O . SER A 1 251 ? 4.403 7.508 41.302 1.00 20.58 273 SER A O 1
ATOM 1792 N N . LYS A 1 252 ? 3.621 5.992 39.830 1.00 21.35 274 LYS A N 1
ATOM 1793 C CA . LYS A 1 252 ? 4.593 4.963 40.209 1.00 22.50 274 LYS A CA 1
ATOM 1794 C C . LYS A 1 252 ? 6.027 5.423 39.913 1.00 22.18 274 LYS A C 1
ATOM 1795 O O . LYS A 1 252 ? 6.946 5.187 40.702 1.00 18.72 274 LYS A O 1
ATOM 1801 N N . ALA A 1 253 ? 6.215 6.071 38.765 1.00 21.37 275 ALA A N 1
ATOM 1802 C CA . ALA A 1 253 ? 7.513 6.637 38.419 1.00 21.40 275 ALA A CA 1
ATOM 1803 C C . ALA A 1 253 ? 8.030 7.585 39.498 1.00 22.08 275 ALA A C 1
ATOM 1804 O O . ALA A 1 253 ? 9.198 7.512 39.892 1.00 21.75 275 ALA A O 1
ATOM 1806 N N . VAL A 1 254 ? 7.162 8.470 39.976 1.00 17.64 276 VAL A N 1
ATOM 1807 C CA . VAL A 1 254 ? 7.566 9.438 41.000 1.00 19.68 276 VAL A CA 1
ATOM 1808 C C . VAL A 1 254 ? 7.819 8.738 42.336 1.00 18.17 276 VAL A C 1
ATOM 1809 O O . VAL A 1 254 ? 8.781 9.050 43.037 1.00 19.91 276 VAL A O 1
ATOM 1813 N N . GLU A 1 255 ? 6.965 7.774 42.660 1.00 19.93 277 GLU A N 1
ATOM 1814 C CA . GLU A 1 255 ? 7.092 7.005 43.895 1.00 18.15 277 GLU A CA 1
ATOM 1815 C C . GLU A 1 255 ? 8.428 6.272 43.931 1.00 21.69 277 GLU A C 1
ATOM 1816 O O . GLU A 1 255 ? 9.165 6.342 44.913 1.00 20.20 277 GLU A O 1
ATOM 1822 N N . VAL A 1 256 ? 8.741 5.579 42.843 1.00 19.56 278 VAL A N 1
ATOM 1823 C CA . VAL A 1 256 ? 10.011 4.867 42.725 1.00 19.90 278 VAL A CA 1
ATOM 1824 C C . VAL A 1 256 ? 11.210 5.822 42.716 1.00 18.46 278 VAL A C 1
ATOM 1825 O O . VAL A 1 256 ? 12.219 5.578 43.389 1.00 21.95 278 VAL A O 1
ATOM 1829 N N . GLY A 1 257 ? 11.095 6.920 41.978 1.00 16.81 279 GLY A N 1
ATOM 1830 C CA . GLY A 1 257 ? 12.170 7.898 41.920 1.00 17.64 279 GLY A CA 1
ATOM 1831 C C . GLY A 1 257 ? 12.460 8.517 43.274 1.00 18.01 279 GLY A C 1
ATOM 1832 O O . GLY A 1 257 ? 13.618 8.781 43.622 1.00 20.45 279 GLY A O 1
ATOM 1833 N N . TYR A 1 258 ? 11.405 8.742 44.049 1.00 19.15 280 TYR A N 1
ATOM 1834 C CA . TYR A 1 258 ? 11.561 9.321 45.378 1.00 21.52 280 TYR A CA 1
ATOM 1835 C C . TYR A 1 258 ? 12.303 8.358 46.304 1.00 21.09 280 TYR A C 1
ATOM 1836 O O . TYR A 1 258 ? 13.181 8.769 47.066 1.00 22.62 280 TYR A O 1
ATOM 1845 N N . GLY A 1 259 ? 11.949 7.077 46.235 1.00 20.25 281 GLY A N 1
ATOM 1846 C CA . GLY A 1 259 ? 12.651 6.054 46.994 1.00 20.93 281 GLY A CA 1
ATOM 1847 C C . GLY A 1 259 ? 14.142 6.058 46.715 1.00 24.79 281 GLY A C 1
ATOM 1848 O O . GLY A 1 259 ? 14.961 5.977 47.631 1.00 26.67 281 GLY A O 1
ATOM 1849 N N . ILE A 1 260 ? 14.498 6.163 45.440 1.00 21.98 282 ILE A N 1
ATOM 1850 C CA . ILE A 1 260 ? 15.895 6.196 45.045 1.00 22.97 282 ILE A CA 1
ATOM 1851 C C . ILE A 1 260 ? 16.575 7.459 45.575 1.00 24.25 282 ILE A C 1
ATOM 1852 O O . ILE A 1 260 ? 17.703 7.406 46.070 1.00 28.71 282 ILE A O 1
ATOM 1857 N N . LEU A 1 261 ? 15.875 8.586 45.480 1.00 24.08 283 LEU A N 1
ATOM 1858 C CA . LEU A 1 261 ? 16.351 9.853 46.031 1.00 23.09 283 LEU A CA 1
ATOM 1859 C C . LEU A 1 261 ? 16.684 9.690 47.513 1.00 26.45 283 LEU A C 1
ATOM 1860 O O . LEU A 1 261 ? 17.681 10.223 48.008 1.00 27.04 283 LEU A O 1
ATOM 1865 N N . GLN A 1 262 ? 15.839 8.941 48.212 1.00 29.20 284 GLN A N 1
ATOM 1866 C CA . GLN A 1 262 ? 16.015 8.711 49.640 1.00 29.28 284 GLN A CA 1
ATOM 1867 C C . GLN A 1 262 ? 17.014 7.601 49.969 1.00 30.03 284 GLN A C 1
ATOM 1868 O O . GLN A 1 262 ? 17.212 7.271 51.135 1.00 32.10 284 GLN A O 1
ATOM 1874 N N . GLY A 1 263 ? 17.644 7.031 48.948 1.00 28.30 285 GLY A N 1
ATOM 1875 C CA . GLY A 1 263 ? 18.741 6.102 49.158 1.00 30.16 285 GLY A CA 1
ATOM 1876 C C . GLY A 1 263 ? 18.428 4.643 48.886 1.00 32.97 285 GLY A C 1
ATOM 1877 O O . GLY A 1 263 ? 19.307 3.787 49.008 1.00 35.74 285 GLY A O 1
ATOM 1878 N N . ASN A 1 264 ? 17.182 4.350 48.524 1.00 33.77 286 ASN A N 1
ATOM 1879 C CA . ASN A 1 264 ? 16.802 2.989 48.167 1.00 36.36 286 ASN A CA 1
ATOM 1880 C C . ASN A 1 264 ? 17.531 2.544 46.910 1.00 35.48 286 ASN A C 1
ATOM 1881 O O . ASN A 1 264 ? 17.796 3.355 46.022 1.00 35.65 286 ASN A O 1
ATOM 1886 N N . PRO A 1 265 ? 17.869 1.252 46.831 1.00 35.23 287 PRO A N 1
ATOM 1887 C CA . PRO A 1 265 ? 18.476 0.746 45.598 1.00 35.44 287 PRO A CA 1
ATOM 1888 C C . PRO A 1 265 ? 17.490 0.830 44.434 1.00 35.25 287 PRO A C 1
ATOM 1889 O O . PRO A 1 265 ? 16.297 0.575 44.611 1.00 34.17 287 PRO A O 1
ATOM 1893 N N . ALA A 1 266 ? 17.985 1.212 43.263 1.00 34.30 288 ALA A N 1
ATOM 1894 C CA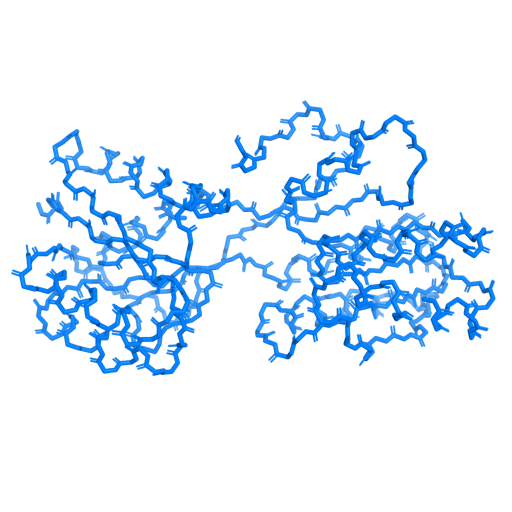 . ALA A 1 266 ? 17.165 1.248 42.062 1.00 33.07 288 ALA A CA 1
ATOM 1895 C C . ALA A 1 266 ? 16.753 -0.174 41.697 1.00 35.25 288 ALA A C 1
ATOM 1896 O O . ALA A 1 266 ? 17.436 -1.133 42.068 1.00 35.80 288 ALA A O 1
ATOM 1898 N N . PRO A 1 267 ? 15.624 -0.321 40.987 1.00 38.22 289 PRO A N 1
ATOM 1899 C CA . PRO A 1 267 ? 15.225 -1.653 40.521 1.00 37.98 289 PRO A CA 1
ATOM 1900 C C . PRO A 1 267 ? 16.189 -2.126 39.443 1.00 40.59 289 PRO A C 1
ATOM 1901 O O . PRO A 1 267 ? 16.734 -1.297 38.715 1.00 42.03 289 PRO A O 1
ATOM 1905 N N . LYS A 1 268 ? 16.402 -3.432 39.338 1.00 42.69 290 LYS A N 1
ATOM 1906 C CA . LYS A 1 268 ? 17.286 -3.953 38.305 1.00 44.76 290 LYS A CA 1
ATOM 1907 C C . LYS A 1 268 ? 16.559 -4.131 36.972 1.00 44.98 290 LYS A C 1
ATOM 1908 O O . LYS A 1 268 ? 17.189 -4.198 35.916 1.00 48.89 290 LYS A O 1
ATOM 1911 N N . ASP A 1 269 ? 15.233 -4.197 37.022 1.00 39.18 291 ASP A N 1
ATOM 1912 C CA . ASP A 1 269 ? 14.441 -4.398 35.811 1.00 36.55 291 ASP A CA 1
ATOM 1913 C C . ASP A 1 269 ? 13.261 -3.430 35.748 1.00 33.14 291 ASP A C 1
ATOM 1914 O O . ASP A 1 269 ? 12.852 -2.886 36.777 1.00 30.09 291 ASP A O 1
ATOM 1919 N N . PRO A 1 270 ? 12.728 -3.192 34.536 1.00 30.10 292 PRO A N 1
ATOM 1920 C CA . PRO A 1 270 ? 11.578 -2.296 34.392 1.00 27.57 292 PRO A CA 1
ATOM 1921 C C . PRO A 1 270 ? 10.420 -2.716 35.278 1.00 26.30 292 PRO A C 1
ATOM 1922 O O . PRO A 1 270 ? 10.208 -3.907 35.506 1.00 28.33 292 PRO A O 1
ATOM 1926 N N . ILE A 1 271 ? 9.695 -1.731 35.788 1.00 25.54 293 ILE A N 1
ATOM 1927 C CA . ILE A 1 271 ? 8.507 -1.974 36.587 1.00 22.77 293 ILE A CA 1
ATOM 1928 C C . ILE A 1 271 ? 7.292 -1.913 35.672 1.00 23.15 293 ILE A C 1
ATOM 1929 O O . ILE A 1 271 ? 7.116 -0.956 34.917 1.00 23.37 293 ILE A O 1
ATOM 1934 N N . LEU A 1 272 ? 6.463 -2.949 35.733 1.00 22.66 294 LEU A N 1
ATOM 1935 C CA . LEU A 1 272 ? 5.343 -3.071 34.817 1.00 23.04 294 LEU A CA 1
ATOM 1936 C C . LEU A 1 272 ? 4.002 -2.776 35.482 1.00 23.70 294 LEU A C 1
ATOM 1937 O O . LEU A 1 272 ? 3.658 -3.369 36.500 1.00 30.03 294 LEU A O 1
ATOM 1942 N N . ILE A 1 273 ? 3.247 -1.858 34.893 1.00 20.80 295 ILE A N 1
ATOM 1943 C CA . ILE A 1 273 ? 1.910 -1.536 35.371 1.00 21.58 295 ILE A CA 1
ATOM 1944 C C . ILE A 1 273 ? 0.898 -2.465 34.709 1.00 22.05 295 ILE A C 1
ATOM 1945 O O . ILE A 1 273 ? 0.883 -2.600 33.482 1.00 23.33 295 ILE A O 1
ATOM 1950 N N . PRO A 1 274 ? 0.047 -3.115 35.512 1.00 21.81 296 PRO A N 1
ATOM 1951 C CA . PRO A 1 274 ? -0.972 -4.002 34.940 1.00 20.72 296 PRO A CA 1
ATOM 1952 C C . PRO A 1 274 ? -1.889 -3.265 33.965 1.00 21.35 296 PRO A C 1
ATOM 1953 O O . PRO A 1 274 ? -2.065 -2.050 34.073 1.00 20.30 296 PRO A O 1
ATOM 1957 N N . VAL A 1 275 ? -2.435 -4.000 33.001 1.00 21.07 297 VAL A N 1
ATOM 1958 C CA . VAL A 1 275 ? -3.450 -3.456 32.112 1.00 19.04 297 VAL A CA 1
ATOM 1959 C C . VAL A 1 275 ? -4.806 -4.057 32.478 1.00 20.11 297 VAL A C 1
ATOM 1960 O O . VAL A 1 275 ? -4.869 -5.077 33.173 1.00 20.15 297 VAL A O 1
ATOM 1964 N N . THR A 1 276 ? -5.883 -3.414 32.034 1.00 19.70 298 THR A N 1
ATOM 1965 C CA . THR A 1 276 ? -7.231 -3.839 32.391 1.00 20.93 298 THR A CA 1
ATOM 1966 C C . THR A 1 276 ? -8.098 -3.988 31.146 1.00 19.60 298 THR A C 1
ATOM 1967 O O . THR A 1 276 ? -8.203 -3.062 30.339 1.00 19.28 298 THR A O 1
ATOM 1971 N N . LEU A 1 277 ? -8.721 -5.150 30.979 1.00 19.24 299 LEU A N 1
ATOM 1972 C CA . LEU A 1 277 ? -9.537 -5.364 29.790 1.00 21.53 299 LEU A CA 1
ATOM 1973 C C . LEU A 1 277 ? -10.799 -4.519 29.844 1.00 22.07 299 LEU A C 1
ATOM 1974 O O . LEU A 1 277 ? -11.592 -4.629 30.789 1.00 23.70 299 LEU A O 1
ATOM 1979 N N . ILE A 1 278 ? -10.978 -3.674 28.832 1.00 20.09 300 ILE A N 1
ATOM 1980 C CA . ILE A 1 278 ? -12.191 -2.887 28.702 1.00 19.24 300 ILE A CA 1
ATOM 1981 C C . ILE A 1 278 ? -13.045 -3.481 27.594 1.00 19.09 300 ILE A C 1
ATOM 1982 O O . ILE A 1 278 ? -12.564 -3.685 26.474 1.00 20.57 300 ILE A O 1
ATOM 1987 N N . ASP A 1 279 ? -14.303 -3.759 27.911 1.00 19.49 301 ASP A N 1
ATOM 1988 C CA . ASP A 1 279 ? -15.263 -4.255 26.925 1.00 22.52 301 ASP A CA 1
ATOM 1989 C C . ASP A 1 279 ? -16.664 -3.702 27.182 1.00 24.77 301 ASP A C 1
ATOM 1990 O O . ASP A 1 279 ? -16.816 -2.691 27.861 1.00 24.08 301 ASP A O 1
ATOM 1995 N N . LYS A 1 280 ? -17.681 -4.361 26.632 1.00 24.18 302 LYS A N 1
ATOM 1996 C CA . LYS A 1 280 ? -19.058 -3.907 26.785 1.00 26.61 302 LYS A CA 1
ATOM 1997 C C . LYS A 1 280 ? -19.495 -3.868 28.248 1.00 24.95 302 LYS A C 1
ATOM 1998 O O . LYS A 1 280 ? -20.390 -3.109 28.616 1.00 26.39 302 LYS A O 1
ATOM 2004 N N . ASN A 1 281 ? -18.859 -4.684 29.079 1.00 25.46 303 ASN A N 1
ATOM 2005 C CA . ASN A 1 281 ? -19.293 -4.812 30.469 1.00 26.82 303 ASN A CA 1
ATOM 2006 C C . ASN A 1 281 ? -18.849 -3.657 31.357 1.00 25.55 303 ASN A C 1
ATOM 2007 O O . ASN A 1 281 ? -19.548 -3.287 32.300 1.00 26.45 303 ASN A O 1
ATOM 2012 N N . ASN A 1 282 ? -17.690 -3.085 31.053 1.00 23.46 304 ASN A N 1
ATOM 2013 C CA . ASN A 1 282 ? -17.164 -1.997 31.864 1.00 22.56 304 ASN A CA 1
ATOM 2014 C C . ASN A 1 282 ? -16.892 -0.680 31.138 1.00 20.80 304 ASN A C 1
ATOM 2015 O O . ASN A 1 282 ? -16.408 0.268 31.751 1.00 22.36 304 ASN A O 1
ATOM 2020 N N . ILE A 1 283 ? -17.200 -0.601 29.844 1.00 20.44 305 ILE A N 1
ATOM 2021 C CA . ILE A 1 283 ? -16.973 0.651 29.130 1.00 20.84 305 ILE A CA 1
ATOM 2022 C C . ILE A 1 283 ? -17.715 1.833 29.758 1.00 23.68 305 ILE A C 1
ATOM 2023 O O . ILE A 1 283 ? -17.187 2.944 29.800 1.00 24.28 305 ILE A O 1
ATOM 2028 N N . SER A 1 284 ? -18.916 1.592 30.281 1.00 26.40 306 SER A N 1
ATOM 2029 C CA . SER A 1 284 ? -19.707 2.667 30.878 1.00 29.89 306 SER A CA 1
ATOM 2030 C C . SER A 1 284 ? -19.057 3.177 32.162 1.00 31.52 306 SER A C 1
ATOM 2031 O O . SER A 1 284 ? -19.365 4.260 32.645 1.00 37.82 306 SER A O 1
ATOM 2034 N N . THR A 1 285 ? -18.142 2.379 32.693 1.00 28.43 307 THR A N 1
ATOM 2035 C CA . THR A 1 285 ? -17.511 2.623 33.970 1.00 33.54 307 THR A CA 1
ATOM 2036 C C . THR A 1 285 ? -16.090 3.156 33.794 1.00 30.39 307 THR A C 1
ATOM 2037 O O . THR A 1 285 ? -15.511 3.756 34.707 1.00 30.88 307 THR A O 1
ATOM 2041 N N . TYR A 1 286 ? -15.551 2.952 32.596 1.00 25.81 308 TYR A N 1
ATOM 2042 C CA . TYR A 1 286 ? -14.152 3.224 32.294 1.00 21.45 308 TYR A CA 1
ATOM 2043 C C . TYR A 1 286 ? -13.786 4.700 32.361 1.00 23.01 308 TYR A C 1
ATOM 2044 O O . TYR A 1 286 ? -14.438 5.543 31.745 1.00 26.86 308 TYR A O 1
ATOM 2053 N N . LYS A 1 287 ? -12.724 4.993 33.103 1.00 24.66 309 LYS A N 1
ATOM 2054 C CA . LYS A 1 287 ? -12.172 6.334 33.202 1.00 26.49 309 LYS A CA 1
ATOM 2055 C C . LYS A 1 287 ? -10.976 6.446 32.259 1.00 28.52 309 LYS A C 1
ATOM 2056 O O . LYS A 1 287 ? -9.850 6.101 32.631 1.00 28.72 309 LYS A O 1
ATOM 2058 N N . GLY A 1 288 ? -11.226 6.930 31.044 1.00 28.12 310 GLY A N 1
ATOM 2059 C CA . GLY A 1 288 ? -10.213 6.995 30.004 1.00 25.52 310 GLY A CA 1
ATOM 2060 C C . GLY A 1 288 ? -9.261 8.176 30.076 1.00 26.26 310 GLY A C 1
ATOM 2061 O O . GLY A 1 288 ? -9.212 8.901 31.068 1.00 30.12 310 GLY A O 1
ATOM 2062 N N . TRP A 1 289 ? -8.505 8.376 29.003 1.00 23.32 311 TRP A N 1
ATOM 2063 C CA . TRP A 1 289 ? -7.393 9.323 29.018 1.00 24.80 311 TRP A CA 1
ATOM 2064 C C . TRP A 1 289 ? -7.765 10.805 28.883 1.00 30.50 311 TRP A C 1
ATOM 2065 O O . TRP A 1 289 ? -6.908 11.670 29.052 1.00 35.81 311 TRP A O 1
ATOM 2076 N N . THR A 1 290 ? -9.018 11.110 28.574 1.00 31.01 312 THR A N 1
ATOM 2077 C CA . THR A 1 290 ? -9.398 12.503 28.344 1.00 37.11 312 THR A CA 1
ATOM 2078 C C . THR A 1 290 ? -10.043 13.146 29.564 1.00 39.12 312 THR A C 1
ATOM 2079 O O . THR A 1 290 ? -10.574 12.454 30.428 1.00 40.28 312 THR A O 1
#

Solvent-accessible surface area: 12673 Å² total

Foldseek 3Di:
DAAEEEEEAADCVALLNVLLLLLQQVLSCVVPNDRHHYHYDHQVLPQVSVLVSLVVCLVVPHLYEDAHSDQASSQVSQVVCVVSNRQYEYEQAHHHPHLAYAHAQLLLQQLLLLVLCVVVVLAFEEEEAAADPDDSRVSSLNSNVVNNVVRPRYHYPYHPHHLHQALNSLLVVLVCVVVDVDHAEYEYAALRSQNSVQVNCVVVVHANYAYEHEALAVSLLCQQVPPDDTSHFKYFHDNSSVNSVRNVQSVCVSVPDRGDPDHHHHYTHMDGNVCSVPDDHSD

InterPro domains:
  IPR025997 Periplasmic binding protein [PF13407] (30-286)
  IPR028082 Periplasmic binding protein-like I [SSF53822] (7-308)

Organism: Yersinia pestis (NCBI:txid632)

B-factor: mean 28.19, std 9.25, range [16.19, 64.42]

Radius of gyration: 20.33 Å; Cα contacts (8 Å, |Δi|>4): 658; chains: 1; bounding box: 50×51×49 Å

Sequence (283 aa):
ELNSIGVTVGDLANPFFVQITKGVELEARKLAGDKVKVTLVSSGYDLGQQVAQIDNFIAAKVDIILNAADSKGIGPAVKRAKDAGIVVVAVDVAAEGADATITSDNTQAGAACKYISDRLKEKGNVVIINGPPVSAIQNRVEGCESEFKKYPDIKVLSSNQNAKGSREGGLEVTSLLAVNPKIDGVFAINDPTAIGADLAAKQAQRNEFFIVGVDGSPDAEEALKRGGNTLFVATPAQDPQVASKAVEVGYGILQGNPAPKDPILIPVTLIDKNNISTYKGWT

Nearest PDB structures (foldseek):
  4rwe-assembly1_A  TM=1.004E+00  e=2.261E-54  Yersinia pestis A1122
  2ioy-assembly2_B  TM=8.023E-01  e=8.811E-26  Caldanaerobacter subterraneus subsp. tengcongensis
  7e7m-assembly4_D  TM=7.744E-01  e=2.512E-21  Streptococcus agalactiae
  4joq-assembly1_B  TM=8.314E-01  e=1.054E-17  Cereibacter sphaeroides ATCC 17025
  7dob-assembly1_A  TM=7.756E-01  e=1.810E-13  Escherichia coli 536

Secondary structure (DSSP, 8-state):
---EEEEEES-TTSHHHHHHHHHHHHHHHHHH-TT-EEEEEE-TT-HHHHHHHHHHHHHTT---EE--SSTTTTHHHHHHHHHTT---EEESS--TT-SEEEEE-HHHHH--HHHHHHHTTTEEEEEEEB--SSHHHHHHHHHHHHHHTT-TEEEEEE---B-TTSHHHHHH--HHHHH-S---EEEESSHHHHHHHHHHHHHTT--SSEEE-SB--HHHHHHHH-SS--SEEEEEEP-S---HHHHHHHHHHHTTPPPPSS-EEE--EEE-TTTTTT-----

CATH classification: 3.40.50.2300 (+1 more: 3.40.50.2300)